Protein AF-A0A914T1X6-F1 (afdb_monomer_lite)

Radius of gyration: 37.42 Å; chains: 1; bounding box: 106×71×115 Å

Secondary structure (DSSP, 8-state):
--HHHHHHHHHHHHHHHHHHHHHHHHHTT--------------------------PPEEEEEEEEEETTEEEEEEEETT-S-EEEEEGGG--SHHHHHHHHHHHHHHHHHHHHHHHHHHHHHHHS-----------------------------PPP---GGGTHHHHHHHHHHHHHHHHHHHHHHHHHHHHHHHHHHHHHHHHHHHHHHHHHHHHHHHHT----------

Foldseek 3Di:
DDPVVVVVVVVVVVVVVVVVVVVVCVVVPVDPDDDPDDDDPDPDPPPPPPPPPDDFQFPAWDDWDADPNFIWTWTDTPPDPDTDTHGPVSQPDPRSVVRVVVVVVVVVVVVVVVVVVVVVVVVVPPDPPDDDDDDDDDDDDDDDDDDDDDDDDPDDPPPPVVPVVVVVVVVVVVVVVVVVVVVVVVVVVVVVVVVVVVVVVVVVVVVVVVVVVVVVVVVVPPPPPPPPPDD

pLDDT: mean 73.07, std 17.79, range [35.66, 96.31]

Structure (mmCIF, N/CA/C/O backbone):
data_AF-A0A914T1X6-F1
#
_entry.id   AF-A0A914T1X6-F1
#
loop_
_atom_site.group_PDB
_atom_site.id
_atom_site.type_symbol
_atom_site.label_atom_id
_atom_site.label_alt_id
_atom_site.label_comp_id
_atom_site.label_asym_id
_atom_site.label_entity_id
_atom_site.label_seq_id
_atom_site.pdbx_PDB_ins_code
_atom_site.Cartn_x
_atom_site.Cartn_y
_atom_site.Cartn_z
_atom_site.occupancy
_atom_site.B_iso_or_equiv
_atom_site.auth_seq_id
_atom_site.auth_comp_id
_atom_site.auth_asym_id
_atom_site.auth_atom_id
_atom_site.pdbx_PDB_model_num
ATOM 1 N N . MET A 1 1 ? 21.933 1.616 9.005 1.00 49.25 1 MET A N 1
ATOM 2 C CA . MET A 1 1 ? 21.806 0.150 9.130 1.00 49.25 1 MET A CA 1
ATOM 3 C C . MET A 1 1 ? 22.327 -0.442 7.847 1.00 49.25 1 MET A C 1
ATOM 5 O O . MET A 1 1 ? 21.895 -0.007 6.784 1.00 49.25 1 MET A O 1
ATOM 9 N N . SER A 1 2 ? 23.318 -1.318 7.959 1.00 63.28 2 SER A N 1
ATOM 10 C CA . SER A 1 2 ? 23.971 -1.946 6.810 1.00 63.28 2 SER A CA 1
ATOM 11 C C . SER A 1 2 ? 22.960 -2.799 6.039 1.00 63.28 2 SER A C 1
ATOM 13 O O . SER A 1 2 ? 22.069 -3.392 6.647 1.00 63.28 2 SER A O 1
ATOM 15 N N . LEU A 1 3 ? 23.098 -2.884 4.713 1.00 53.53 3 LEU A N 1
ATOM 16 C CA . LEU A 1 3 ? 22.282 -3.756 3.858 1.00 53.53 3 LEU A CA 1
ATOM 17 C C . LEU A 1 3 ? 22.290 -5.213 4.360 1.00 53.53 3 LEU A C 1
ATOM 19 O O . LEU A 1 3 ? 21.282 -5.902 4.273 1.00 53.53 3 LEU A O 1
ATOM 23 N N . MET A 1 4 ? 23.387 -5.651 4.989 1.00 56.62 4 MET A N 1
ATOM 24 C CA . MET A 1 4 ? 23.456 -6.960 5.645 1.00 56.62 4 MET A CA 1
ATOM 25 C C . MET A 1 4 ? 22.561 -7.067 6.889 1.00 56.62 4 MET A C 1
ATOM 27 O O . MET A 1 4 ? 21.963 -8.111 7.119 1.00 56.62 4 MET A O 1
ATOM 31 N N . GLU A 1 5 ? 22.414 -6.005 7.685 1.00 53.47 5 GLU A N 1
ATOM 32 C CA . GLU A 1 5 ? 21.571 -6.026 8.891 1.00 53.47 5 GLU A CA 1
ATOM 33 C C . GLU A 1 5 ? 20.080 -6.052 8.538 1.00 53.47 5 GLU A C 1
ATOM 35 O O . GLU A 1 5 ? 19.293 -6.714 9.218 1.00 53.47 5 GLU A O 1
ATOM 40 N N . SER A 1 6 ? 19.679 -5.371 7.457 1.00 48.59 6 SER A N 1
ATOM 41 C CA . SER A 1 6 ? 18.306 -5.460 6.948 1.00 48.59 6 SER A CA 1
ATOM 42 C C . SER A 1 6 ? 18.014 -6.837 6.347 1.00 48.59 6 SER A C 1
ATOM 44 O O . SER A 1 6 ? 16.915 -7.355 6.543 1.00 48.59 6 SER A O 1
ATOM 46 N N . GLN A 1 7 ? 18.998 -7.472 5.702 1.00 66.50 7 GLN A N 1
ATOM 47 C CA . GLN A 1 7 ? 18.879 -8.836 5.184 1.00 66.50 7 GLN A CA 1
ATOM 48 C C . GLN A 1 7 ? 18.725 -9.861 6.315 1.00 66.50 7 GLN A C 1
ATOM 50 O O . GLN A 1 7 ? 17.818 -10.690 6.263 1.00 66.50 7 GLN A O 1
ATOM 55 N N . ILE A 1 8 ? 19.515 -9.736 7.386 1.00 77.75 8 ILE A N 1
ATOM 56 C CA . ILE A 1 8 ? 19.416 -10.593 8.579 1.00 77.75 8 ILE A CA 1
ATOM 57 C C . ILE A 1 8 ? 18.064 -10.408 9.279 1.00 77.75 8 ILE A C 1
ATOM 59 O O . ILE A 1 8 ? 17.432 -11.381 9.682 1.00 77.75 8 ILE A O 1
ATOM 63 N N . MET A 1 9 ? 17.575 -9.171 9.405 1.00 59.06 9 MET A N 1
ATOM 64 C CA . MET A 1 9 ? 16.273 -8.906 10.027 1.00 59.06 9 MET A CA 1
ATOM 65 C C . MET A 1 9 ? 15.101 -9.437 9.194 1.00 59.06 9 MET A C 1
ATOM 67 O O . MET A 1 9 ? 14.139 -9.950 9.767 1.00 59.06 9 MET A O 1
ATOM 71 N N . ASN A 1 10 ? 15.185 -9.356 7.865 1.00 65.75 10 ASN A N 1
ATOM 72 C CA . ASN A 1 10 ? 14.191 -9.953 6.974 1.00 65.75 10 ASN A CA 1
ATOM 73 C C . ASN A 1 10 ? 14.233 -11.484 7.043 1.00 65.75 10 ASN A C 1
ATOM 75 O O . ASN A 1 10 ? 13.181 -12.109 7.123 1.00 65.75 10 ASN A O 1
ATOM 79 N N . GLN A 1 11 ? 15.423 -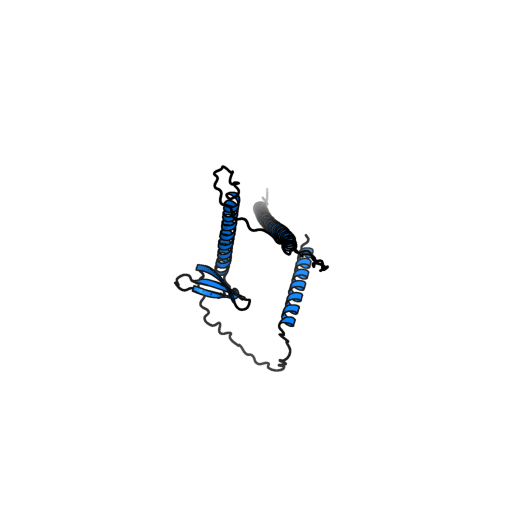12.082 7.125 1.00 73.69 11 GLN A N 1
ATOM 80 C CA . GLN A 1 11 ? 15.586 -13.526 7.295 1.00 73.69 11 GLN A CA 1
ATOM 81 C C . GLN A 1 11 ? 14.999 -14.010 8.632 1.00 73.69 11 GLN A C 1
ATOM 83 O O . GLN A 1 11 ? 14.184 -14.928 8.653 1.00 73.69 11 GLN A O 1
ATOM 88 N N . GLN A 1 12 ? 15.290 -13.319 9.741 1.00 73.56 12 GLN A N 1
ATOM 89 C CA . GLN A 1 12 ? 14.706 -13.622 11.058 1.00 73.56 12 GLN A CA 1
ATOM 90 C C . GLN A 1 12 ? 13.186 -13.408 11.110 1.00 73.56 12 GLN A C 1
ATOM 92 O O . GLN A 1 12 ? 12.478 -14.040 11.904 1.00 73.56 12 GLN A O 1
ATOM 97 N N . PHE A 1 13 ? 12.668 -12.473 10.312 1.00 76.19 13 PHE A N 1
ATOM 98 C CA . PHE A 1 13 ? 11.235 -12.246 10.187 1.00 76.19 13 PHE A CA 1
ATOM 99 C C . PHE A 1 13 ? 10.560 -13.380 9.409 1.00 76.19 13 PHE A C 1
ATOM 101 O O . PHE A 1 13 ? 9.545 -13.899 9.881 1.00 76.19 13 PHE A O 1
ATOM 108 N N . GLU A 1 14 ? 11.149 -13.806 8.291 1.00 69.50 14 GLU A N 1
ATOM 109 C CA . GLU A 1 14 ? 10.639 -14.904 7.469 1.00 69.50 14 GLU A CA 1
ATOM 110 C C . GLU A 1 14 ? 10.677 -16.234 8.234 1.00 69.50 14 GLU A C 1
ATOM 112 O O . GLU A 1 14 ? 9.677 -16.943 8.283 1.00 69.50 14 GLU A O 1
ATOM 117 N N . GLU A 1 15 ? 11.744 -16.513 8.990 1.00 84.56 15 GLU A N 1
ATOM 118 C CA . GLU A 1 15 ? 11.831 -17.692 9.868 1.00 84.56 15 GLU A CA 1
ATOM 119 C C . GLU A 1 15 ? 10.731 -17.708 10.941 1.00 84.56 15 GLU A C 1
ATOM 121 O O . GLU A 1 15 ? 10.118 -18.744 11.235 1.00 84.56 15 GLU A O 1
ATOM 126 N N . LYS A 1 16 ? 10.427 -16.543 11.528 1.00 81.38 16 LYS A N 1
ATOM 127 C CA . LYS A 1 16 ? 9.313 -16.411 12.477 1.00 81.38 16 LYS A CA 1
ATOM 128 C C . LYS A 1 16 ? 7.965 -16.613 11.798 1.00 81.38 16 LYS A C 1
ATOM 130 O O . LYS A 1 16 ? 7.057 -17.173 12.424 1.00 81.38 16 LYS A O 1
ATOM 135 N N . PHE A 1 17 ? 7.819 -16.161 10.557 1.00 80.56 17 PHE A N 1
ATOM 136 C CA . PHE A 1 17 ? 6.599 -16.328 9.780 1.00 80.56 17 PHE A CA 1
ATOM 137 C C . PHE A 1 17 ? 6.391 -17.797 9.387 1.00 80.56 17 PHE A C 1
ATOM 139 O O . PHE A 1 17 ? 5.323 -18.355 9.655 1.00 80.56 17 PHE A O 1
ATOM 146 N N . GLU A 1 18 ? 7.433 -18.471 8.902 1.00 75.69 18 GLU A N 1
ATOM 147 C CA . GLU A 1 18 ? 7.436 -19.903 8.604 1.00 75.69 18 GLU A CA 1
ATOM 148 C C . GLU A 1 18 ? 7.170 -20.762 9.838 1.00 75.69 18 GLU A C 1
ATOM 150 O O . GLU A 1 18 ? 6.375 -21.699 9.778 1.00 75.69 18 GLU A O 1
ATOM 155 N N . SER A 1 19 ? 7.765 -20.433 10.988 1.00 83.50 19 SER A N 1
ATOM 156 C CA . SER A 1 19 ? 7.488 -21.132 12.250 1.00 83.50 19 SER A CA 1
ATOM 157 C C . SER A 1 19 ? 6.004 -21.051 12.615 1.00 83.50 19 SER A C 1
ATOM 159 O O . SER A 1 19 ? 5.394 -22.026 13.064 1.00 83.50 19 SER A O 1
ATOM 161 N N . ARG A 1 20 ? 5.382 -19.891 12.373 1.00 80.31 20 ARG A N 1
ATOM 162 C CA . ARG A 1 20 ? 3.947 -19.693 12.582 1.00 80.31 20 ARG A CA 1
ATOM 163 C C . ARG A 1 20 ? 3.114 -20.465 11.559 1.00 80.31 20 ARG A C 1
ATOM 165 O O . ARG A 1 20 ? 2.092 -21.020 11.951 1.00 80.31 20 ARG A O 1
ATOM 172 N N . ARG A 1 21 ? 3.570 -20.555 10.304 1.00 73.44 21 ARG A N 1
ATOM 173 C CA . ARG A 1 21 ? 2.947 -21.352 9.234 1.00 73.44 21 ARG A CA 1
ATOM 174 C C . ARG A 1 21 ? 2.993 -22.848 9.547 1.00 73.44 21 ARG A C 1
ATOM 176 O O . ARG A 1 21 ? 1.955 -23.492 9.468 1.00 73.44 21 ARG A O 1
ATOM 183 N N . ARG A 1 22 ? 4.135 -23.377 10.010 1.00 76.50 22 ARG A N 1
ATOM 184 C CA . ARG A 1 22 ? 4.282 -24.776 10.466 1.00 76.50 22 ARG A CA 1
ATOM 185 C C . ARG A 1 22 ? 3.365 -25.080 11.652 1.00 76.50 22 ARG A C 1
ATOM 187 O O . ARG A 1 22 ? 2.649 -26.073 11.632 1.00 76.50 22 ARG A O 1
ATOM 194 N N . LYS A 1 23 ? 3.300 -24.183 12.645 1.00 83.38 23 LYS A N 1
ATOM 195 C CA . LYS A 1 23 ? 2.367 -24.313 13.782 1.00 83.38 23 LYS A CA 1
ATOM 196 C C . LYS A 1 23 ? 0.901 -24.265 13.357 1.00 83.38 23 LYS A C 1
ATOM 198 O O . LYS A 1 23 ? 0.085 -24.953 13.958 1.00 83.38 23 LYS A O 1
ATOM 203 N N . LEU A 1 24 ? 0.556 -23.454 12.353 1.00 72.88 24 LEU A N 1
ATOM 204 C CA . LEU A 1 24 ? -0.797 -23.423 11.797 1.00 72.88 24 LEU A CA 1
ATOM 205 C C . LEU A 1 24 ? -1.117 -24.704 11.020 1.00 72.88 24 LEU A C 1
ATOM 207 O O . LEU A 1 24 ? -2.200 -25.240 11.211 1.00 72.88 24 LEU A O 1
ATOM 211 N N . LYS A 1 25 ? -0.180 -25.199 10.198 1.00 78.38 25 LYS A N 1
ATOM 212 C CA . LYS A 1 25 ? -0.323 -26.430 9.403 1.00 78.38 25 LYS A CA 1
ATOM 213 C C . LYS A 1 25 ? -0.536 -27.645 10.312 1.00 78.38 25 LYS A C 1
ATOM 215 O O . LYS A 1 25 ? -1.530 -28.341 10.156 1.00 78.38 25 LYS A O 1
ATOM 220 N N . ALA A 1 26 ? 0.288 -27.786 11.353 1.00 76.44 26 ALA A N 1
ATOM 221 C CA . ALA A 1 26 ? 0.132 -28.828 12.372 1.00 76.44 26 ALA A CA 1
ATOM 222 C C . ALA A 1 26 ? -1.183 -28.697 13.161 1.00 76.44 26 ALA A C 1
ATOM 224 O O . ALA A 1 26 ? -1.816 -29.686 13.505 1.00 76.44 26 ALA A O 1
ATOM 225 N N . LYS A 1 27 ? -1.634 -27.466 13.437 1.00 81.31 27 LYS A N 1
ATOM 226 C CA . LYS A 1 27 ? -2.912 -27.227 14.126 1.00 81.31 27 LYS A CA 1
ATOM 227 C C . LYS A 1 27 ? -4.135 -27.515 13.245 1.00 81.31 27 LYS A C 1
ATOM 229 O O . LYS A 1 27 ? -5.218 -27.723 13.785 1.00 81.31 27 LYS A O 1
ATOM 234 N N . LEU A 1 28 ? -3.974 -27.480 11.925 1.00 77.00 28 LEU A N 1
ATOM 235 C CA . LEU A 1 28 ? -5.028 -27.745 10.946 1.00 77.00 28 LEU A CA 1
ATOM 236 C C . LEU A 1 28 ? -5.091 -29.215 10.506 1.00 77.00 28 LEU A C 1
ATOM 238 O O . LEU A 1 28 ? -6.009 -29.547 9.768 1.00 77.00 28 LEU A O 1
ATOM 242 N N . GLY A 1 29 ? -4.172 -30.080 10.955 1.00 67.00 29 GLY A N 1
ATOM 243 C CA . GLY A 1 29 ? -4.197 -31.511 10.621 1.00 67.00 29 GLY A CA 1
ATOM 244 C C . GLY A 1 29 ? -4.059 -31.798 9.122 1.00 67.00 29 GLY A C 1
ATOM 245 O O . GLY A 1 29 ? -4.599 -32.783 8.637 1.00 67.00 29 GLY A O 1
ATOM 246 N N . LEU A 1 30 ? -3.387 -30.912 8.376 1.00 61.53 30 LEU A N 1
ATOM 247 C CA . LEU A 1 30 ? -2.959 -31.190 7.003 1.00 61.53 30 LEU A CA 1
ATOM 248 C C . LEU A 1 30 ? -1.682 -32.030 7.080 1.00 61.53 30 LEU A C 1
ATOM 250 O O . LEU A 1 30 ? -0.580 -31.500 6.906 1.00 61.53 30 LEU A O 1
ATOM 254 N N . ASP A 1 31 ? -1.851 -33.300 7.438 1.00 55.53 31 ASP A N 1
ATOM 255 C CA . ASP A 1 31 ? -0.799 -34.306 7.367 1.00 55.53 31 ASP A CA 1
ATOM 256 C C . ASP A 1 31 ? -0.527 -34.581 5.880 1.00 55.53 31 ASP A C 1
ATOM 258 O O . ASP A 1 31 ? -1.383 -35.073 5.146 1.00 55.53 31 ASP A O 1
ATOM 262 N N . GLU A 1 32 ? 0.642 -34.141 5.413 1.00 64.44 32 GLU A N 1
ATOM 263 C CA . GLU A 1 32 ? 1.177 -34.489 4.099 1.00 64.44 32 GLU A CA 1
ATOM 264 C C . GLU A 1 32 ? 1.837 -35.852 4.211 1.00 64.44 32 GLU A C 1
ATOM 266 O O . GLU A 1 32 ? 3.036 -35.922 4.430 1.00 64.44 32 GLU A O 1
ATOM 271 N N . ASP A 1 33 ? 1.046 -36.911 4.079 1.00 51.75 33 ASP A N 1
ATOM 272 C CA . ASP A 1 33 ? 1.551 -38.245 3.788 1.00 51.75 33 ASP A CA 1
ATOM 273 C C . ASP A 1 33 ? 0.540 -38.975 2.889 1.00 51.75 33 ASP A C 1
ATOM 275 O O . ASP A 1 33 ? -0.664 -38.974 3.149 1.00 51.75 33 ASP A O 1
ATOM 279 N N . VAL A 1 34 ? 1.076 -39.631 1.854 1.00 53.91 34 VAL A N 1
ATOM 280 C CA . VAL A 1 34 ? 0.434 -40.452 0.808 1.00 53.91 34 VAL A CA 1
ATOM 281 C C . VAL A 1 34 ? -0.024 -39.708 -0.457 1.00 53.91 34 VAL A C 1
ATOM 283 O O . VAL A 1 34 ? -1.207 -39.474 -0.683 1.00 53.91 34 VAL A O 1
ATOM 286 N N . VAL A 1 35 ? 0.933 -39.472 -1.355 1.00 46.47 35 VAL A N 1
ATOM 287 C CA . VAL A 1 35 ? 0.906 -40.108 -2.687 1.00 46.47 35 VAL A CA 1
ATOM 288 C C . VAL A 1 35 ? 2.349 -40.307 -3.153 1.00 46.47 35 VAL A C 1
ATOM 290 O O . VAL A 1 35 ? 2.976 -39.398 -3.688 1.00 46.47 35 VAL A O 1
ATOM 293 N N . ASP A 1 36 ? 2.867 -41.512 -2.913 1.00 50.47 36 ASP A N 1
ATOM 294 C CA . ASP A 1 36 ? 3.910 -42.099 -3.750 1.00 50.47 36 ASP A CA 1
ATOM 295 C C . ASP A 1 36 ? 3.306 -42.314 -5.143 1.00 50.47 36 ASP A C 1
ATOM 297 O O . ASP A 1 36 ? 2.437 -43.168 -5.334 1.00 50.47 36 ASP A O 1
ATOM 301 N N . THR A 1 37 ? 3.749 -41.523 -6.112 1.00 47.53 37 THR A N 1
ATOM 302 C CA . THR A 1 37 ? 3.619 -41.836 -7.537 1.00 47.53 37 THR A CA 1
ATOM 303 C C . THR A 1 37 ? 5.006 -41.741 -8.148 1.00 47.53 37 THR A C 1
ATOM 305 O O . THR A 1 37 ? 5.366 -40.731 -8.751 1.00 47.53 37 THR A O 1
ATOM 308 N N . ASP A 1 38 ? 5.790 -42.793 -7.927 1.00 51.72 38 ASP A N 1
ATOM 309 C CA . ASP A 1 38 ? 6.841 -43.177 -8.856 1.00 51.72 38 ASP A CA 1
ATOM 310 C C . ASP A 1 38 ? 6.186 -43.682 -10.151 1.00 51.72 38 ASP A C 1
ATOM 312 O O . ASP A 1 38 ? 5.225 -44.453 -10.119 1.00 51.72 38 ASP A O 1
ATOM 316 N N . ASP A 1 39 ? 6.771 -43.259 -11.269 1.00 48.22 39 ASP A N 1
ATOM 317 C CA . ASP A 1 39 ? 6.616 -43.799 -12.623 1.00 48.22 39 ASP A CA 1
ATOM 318 C C . ASP A 1 39 ? 5.392 -43.347 -13.448 1.00 48.22 39 ASP A C 1
ATOM 320 O O . ASP A 1 39 ? 4.384 -44.039 -13.591 1.00 48.22 39 ASP A O 1
ATOM 324 N N . CYS A 1 40 ? 5.520 -42.166 -14.064 1.00 41.59 40 CYS A N 1
ATOM 325 C CA . CYS A 1 40 ? 4.853 -41.830 -15.323 1.00 41.59 40 CYS A CA 1
ATOM 326 C C . CYS A 1 40 ? 5.597 -40.665 -15.996 1.00 41.59 40 CYS A C 1
ATOM 328 O O . CYS A 1 40 ? 5.212 -39.500 -15.875 1.00 41.59 40 CYS A O 1
ATOM 330 N N . GLU A 1 41 ? 6.679 -40.974 -16.714 1.00 54.50 41 GLU A N 1
ATOM 331 C CA . GLU A 1 41 ? 7.114 -40.141 -17.838 1.00 54.50 41 GLU A CA 1
ATOM 332 C C . GLU A 1 41 ? 6.033 -40.219 -18.928 1.00 54.50 41 GLU A C 1
ATOM 334 O O . GLU A 1 41 ? 6.098 -41.014 -19.861 1.00 54.50 41 GLU A O 1
ATOM 339 N N . SER A 1 42 ? 4.990 -39.410 -18.779 1.00 54.91 42 SER A N 1
ATOM 340 C CA . SER A 1 42 ? 4.070 -39.082 -19.856 1.00 54.91 42 SER A CA 1
ATOM 341 C C . SER A 1 42 ? 4.078 -37.574 -19.978 1.00 54.91 42 SER A C 1
ATOM 343 O O . SER A 1 42 ? 3.622 -36.869 -19.081 1.00 54.91 42 SER A O 1
ATOM 345 N N . GLU A 1 43 ? 4.601 -37.093 -21.099 1.00 57.97 43 GLU A N 1
ATOM 346 C CA . GLU A 1 43 ? 4.353 -35.752 -21.607 1.00 57.97 43 GLU A CA 1
ATOM 347 C C . GLU A 1 43 ? 2.836 -35.520 -21.612 1.00 57.97 43 GLU A C 1
ATOM 349 O O . GLU A 1 43 ? 2.111 -35.987 -22.489 1.00 57.97 43 GLU A O 1
ATOM 354 N N . CYS A 1 44 ? 2.326 -34.855 -20.582 1.00 35.66 44 CYS A N 1
ATOM 355 C CA . CYS A 1 44 ? 1.032 -34.213 -20.632 1.00 35.66 44 CYS A CA 1
ATOM 356 C C . CYS A 1 44 ? 1.284 -32.711 -20.596 1.00 35.66 44 CYS A C 1
ATOM 358 O O . CYS A 1 44 ? 1.343 -32.072 -19.545 1.00 35.66 44 CYS A O 1
ATOM 360 N N . ASP A 1 45 ? 1.425 -32.164 -21.804 1.00 49.00 45 ASP A N 1
ATOM 361 C CA . ASP A 1 45 ? 0.843 -30.878 -22.171 1.00 49.00 45 ASP A CA 1
ATOM 362 C C . ASP A 1 45 ? -0.617 -30.854 -21.687 1.00 49.00 45 ASP A C 1
ATOM 364 O O . ASP A 1 45 ? -1.568 -31.121 -22.419 1.00 49.00 45 ASP A O 1
ATOM 368 N N . ALA A 1 46 ? -0.809 -30.580 -20.400 1.00 52.81 46 ALA A N 1
ATOM 369 C CA . ALA A 1 46 ? -2.044 -30.008 -19.923 1.00 52.81 46 ALA A CA 1
ATOM 370 C C . ALA A 1 46 ? -1.942 -28.524 -20.258 1.00 52.81 46 ALA A C 1
ATOM 372 O O . ALA A 1 46 ? -1.467 -27.717 -19.454 1.00 52.81 46 ALA A O 1
ATOM 373 N N . GLU A 1 47 ? -2.353 -28.183 -21.481 1.00 55.59 47 GLU A N 1
ATOM 374 C CA . GLU A 1 47 ? -2.862 -26.855 -21.782 1.00 55.59 47 GLU A CA 1
ATOM 375 C C . GLU A 1 47 ? -3.819 -26.495 -20.644 1.00 55.59 47 GLU A C 1
ATOM 377 O O . GLU A 1 47 ? -4.920 -27.033 -20.524 1.00 55.59 47 GLU A O 1
ATOM 382 N N . ILE A 1 48 ? -3.363 -25.639 -19.731 1.00 50.28 48 ILE A N 1
ATOM 383 C CA . ILE A 1 48 ? -4.263 -24.982 -18.803 1.00 50.28 48 ILE A CA 1
ATOM 384 C C . ILE A 1 48 ? -5.136 -24.129 -19.712 1.00 50.28 48 ILE A C 1
ATOM 386 O O . ILE A 1 48 ? -4.719 -23.054 -20.146 1.00 50.28 48 ILE A O 1
ATOM 390 N N . GLU A 1 49 ? -6.325 -24.639 -20.034 1.00 56.16 49 GLU A N 1
ATOM 391 C CA . GLU A 1 49 ? -7.438 -23.841 -20.513 1.00 56.16 49 GLU A CA 1
ATOM 392 C C . GLU A 1 49 ? -7.626 -22.742 -19.467 1.00 56.16 49 GLU A C 1
ATOM 394 O O . GLU A 1 49 ? -8.210 -22.945 -18.399 1.00 56.16 49 GLU A O 1
ATOM 399 N N . ILE A 1 50 ? -7.031 -21.574 -19.725 1.00 48.16 50 ILE A N 1
ATOM 400 C CA . ILE A 1 50 ? -7.334 -20.353 -18.993 1.00 48.16 50 ILE A CA 1
ATOM 401 C C . ILE A 1 50 ? -8.737 -19.978 -19.443 1.00 48.16 50 ILE A C 1
ATOM 403 O O . ILE A 1 50 ? -8.957 -19.205 -20.372 1.00 48.16 50 ILE A O 1
ATOM 407 N N . ASP A 1 51 ? -9.656 -20.636 -18.754 1.00 47.09 51 ASP A N 1
ATOM 408 C CA . ASP A 1 51 ? -11.070 -20.393 -18.637 1.00 47.09 51 ASP A CA 1
ATOM 409 C C . ASP A 1 51 ? -11.325 -18.884 -18.688 1.00 47.09 51 ASP A C 1
ATOM 411 O O . ASP A 1 51 ? -10.646 -18.104 -18.008 1.00 47.09 51 ASP A O 1
ATOM 415 N N . ASN A 1 52 ? -12.268 -18.482 -19.539 1.00 46.00 52 ASN A N 1
ATOM 416 C CA . ASN A 1 52 ? -12.634 -17.107 -19.877 1.00 46.00 52 ASN A CA 1
ATOM 417 C C . ASN A 1 52 ? -13.006 -16.272 -18.637 1.00 46.00 52 ASN A C 1
ATOM 419 O O . ASN A 1 52 ? -14.175 -16.005 -18.361 1.00 46.00 52 ASN A O 1
ATOM 423 N N . LYS A 1 53 ? -12.013 -15.840 -17.859 1.00 56.09 53 LYS A N 1
ATOM 424 C CA . LYS A 1 53 ? -12.218 -15.063 -16.640 1.00 56.09 53 LYS A CA 1
ATOM 425 C C . LYS A 1 53 ? -12.396 -13.603 -17.029 1.00 56.09 53 LYS A C 1
ATOM 427 O O . LYS A 1 53 ? -11.429 -12.850 -17.123 1.00 56.09 53 LYS A O 1
ATOM 432 N N . GLU A 1 54 ? -13.639 -13.221 -17.308 1.00 59.12 54 GLU A N 1
ATOM 433 C CA . GLU A 1 54 ? -14.001 -11.838 -17.614 1.00 59.12 54 GLU A CA 1
ATOM 434 C C . GLU A 1 54 ? -13.545 -10.901 -16.488 1.00 59.12 54 GLU A C 1
ATOM 436 O O . GLU A 1 54 ? -13.951 -11.002 -15.327 1.00 59.12 54 GLU A O 1
ATOM 441 N N . TYR A 1 55 ? -12.652 -9.976 -16.836 1.00 63.44 55 TYR A N 1
ATOM 442 C CA . TYR A 1 55 ? -12.134 -8.979 -15.912 1.00 63.44 55 TYR A CA 1
ATOM 443 C C . TYR A 1 55 ? -13.098 -7.795 -15.844 1.00 63.44 55 TYR A C 1
ATOM 445 O O . TYR A 1 55 ? -13.062 -6.888 -16.677 1.00 63.44 55 TYR A O 1
ATOM 453 N N . PHE A 1 56 ? -13.936 -7.765 -14.813 1.00 74.44 56 PHE A N 1
ATOM 454 C CA . PHE A 1 56 ? -14.804 -6.622 -14.549 1.00 74.44 56 PHE A CA 1
ATOM 455 C C . PHE A 1 56 ? -14.048 -5.502 -13.824 1.00 74.44 56 PHE A C 1
ATOM 457 O O . PHE A 1 56 ? -13.256 -5.723 -12.903 1.00 74.44 56 PHE A O 1
ATOM 464 N N . SER A 1 57 ? -14.298 -4.257 -14.232 1.00 82.56 57 SER A N 1
ATOM 465 C CA . SER A 1 57 ? -13.724 -3.085 -13.567 1.00 82.56 57 SER A CA 1
ATOM 466 C C . SER A 1 57 ? -14.486 -2.769 -12.281 1.00 82.56 57 SER A C 1
ATOM 468 O O . SER A 1 57 ? -15.697 -2.564 -12.300 1.00 82.56 57 SER A O 1
ATOM 470 N N . VAL A 1 58 ? -13.770 -2.664 -11.163 1.00 89.50 58 VAL A N 1
ATOM 471 C CA . VAL A 1 58 ? -14.341 -2.274 -9.866 1.00 89.50 58 VAL A CA 1
ATOM 472 C C . VAL A 1 58 ? -14.575 -0.761 -9.827 1.00 89.50 58 VAL A C 1
ATOM 474 O O . VAL A 1 58 ? -13.641 0.009 -10.043 1.00 89.50 58 VAL A O 1
ATOM 477 N N . GLU A 1 59 ? -15.802 -0.329 -9.523 1.00 91.06 59 GLU A N 1
ATOM 478 C CA . GLU A 1 59 ? -16.131 1.085 -9.292 1.00 91.06 59 GLU A CA 1
ATOM 479 C C . GLU A 1 59 ? -15.820 1.480 -7.845 1.00 91.06 59 GLU A C 1
ATOM 481 O O . GLU A 1 59 ? -15.108 2.451 -7.594 1.00 91.06 59 GLU A O 1
ATOM 486 N N . ALA A 1 60 ? -16.345 0.722 -6.880 1.00 91.00 60 ALA A N 1
ATOM 487 C CA . ALA A 1 60 ? -16.155 1.001 -5.464 1.00 91.00 60 ALA A CA 1
ATOM 488 C C . ALA A 1 60 ? -16.409 -0.235 -4.599 1.00 91.00 60 ALA A C 1
ATOM 490 O O . ALA A 1 60 ? -17.216 -1.093 -4.939 1.00 91.00 60 ALA A O 1
ATOM 491 N N . VAL A 1 61 ? -15.786 -0.268 -3.422 1.00 95.31 61 VAL A N 1
ATOM 492 C CA . VAL A 1 61 ? -16.142 -1.209 -2.352 1.00 95.31 61 VAL A CA 1
ATOM 493 C C . VAL A 1 61 ? -17.121 -0.525 -1.399 1.00 95.31 61 VAL A C 1
ATOM 495 O O . VAL A 1 61 ? -16.869 0.601 -0.946 1.00 95.31 61 VAL A O 1
ATOM 498 N N . TRP A 1 62 ? -18.250 -1.180 -1.143 1.00 92.81 62 TRP A N 1
ATOM 499 C CA . TRP A 1 62 ? -19.360 -0.652 -0.348 1.00 92.81 62 TRP A CA 1
ATOM 500 C C . TRP A 1 62 ? -19.297 -1.101 1.102 1.00 92.81 62 TRP A C 1
ATOM 502 O O . TRP A 1 62 ? -19.396 -0.258 1.995 1.00 92.81 62 TRP A O 1
ATOM 512 N N . ASP A 1 63 ? -19.066 -2.392 1.321 1.00 95.00 63 ASP A N 1
ATOM 513 C CA . ASP A 1 63 ? -19.006 -2.973 2.656 1.00 95.00 63 ASP A CA 1
ATOM 514 C C . ASP A 1 63 ? -17.985 -4.117 2.746 1.00 95.00 63 ASP A C 1
ATOM 516 O O . ASP A 1 63 ? -17.392 -4.560 1.758 1.00 95.00 63 ASP A O 1
ATOM 520 N N . THR A 1 64 ? -17.734 -4.586 3.965 1.00 94.75 64 THR A N 1
ATOM 521 C CA . THR A 1 64 ? -16.8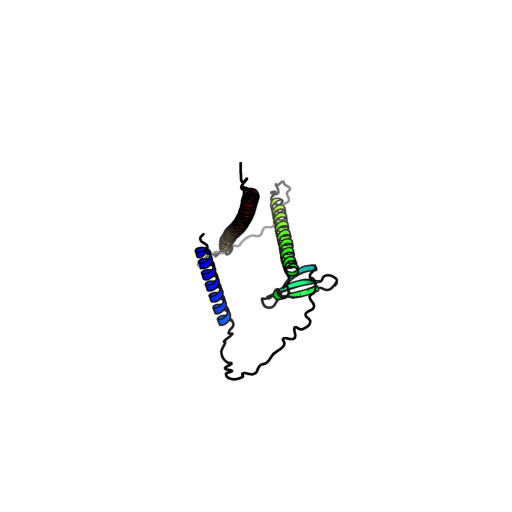80 -5.733 4.250 1.00 94.75 64 THR A CA 1
ATOM 522 C C . THR A 1 64 ? -17.520 -6.621 5.305 1.00 94.75 64 THR A C 1
ATOM 524 O O . THR A 1 64 ? -17.986 -6.159 6.345 1.00 94.75 64 THR A O 1
ATOM 527 N N . ARG A 1 65 ? -17.480 -7.931 5.072 1.00 94.75 65 ARG A N 1
ATOM 528 C CA . ARG A 1 65 ? -17.957 -8.936 6.024 1.00 94.75 65 ARG A CA 1
ATOM 529 C C . ARG A 1 65 ? -16.904 -10.008 6.243 1.00 94.75 65 ARG A C 1
ATOM 531 O O . ARG A 1 65 ? -15.958 -10.148 5.467 1.00 94.75 65 ARG A O 1
ATOM 538 N N . LYS A 1 66 ? -17.072 -10.786 7.310 1.00 95.00 66 LYS A N 1
ATOM 539 C CA . LYS A 1 66 ? -16.219 -11.938 7.602 1.00 95.00 66 LYS A CA 1
ATOM 540 C C . LYS A 1 66 ? -17.069 -13.203 7.606 1.00 95.00 66 LYS A C 1
ATOM 542 O O . LYS A 1 66 ? -17.934 -13.340 8.464 1.00 95.00 66 LYS A O 1
ATOM 547 N N . VAL A 1 67 ? -16.807 -14.109 6.670 1.00 93.12 67 VAL A N 1
ATOM 548 C CA . VAL A 1 67 ? -17.499 -15.399 6.531 1.00 93.12 67 VAL A CA 1
ATOM 549 C C . VAL A 1 67 ? -16.444 -16.495 6.612 1.00 93.12 67 VAL A C 1
ATOM 551 O O . VAL A 1 67 ? -15.414 -16.404 5.952 1.00 93.12 67 VAL A O 1
ATOM 554 N N . ASN A 1 68 ? -16.650 -17.494 7.473 1.00 89.94 68 ASN A N 1
ATOM 555 C CA . ASN A 1 68 ? -15.730 -18.628 7.656 1.00 89.94 68 ASN A CA 1
ATOM 556 C C . ASN A 1 68 ? -14.265 -18.221 7.899 1.00 89.94 68 ASN A C 1
ATOM 558 O O . ASN A 1 68 ? -13.328 -18.829 7.396 1.00 89.94 68 ASN A O 1
ATOM 562 N N . GLY A 1 69 ? -14.049 -17.140 8.651 1.00 90.25 69 GLY A N 1
ATOM 563 C CA . GLY A 1 69 ? -12.699 -16.649 8.932 1.00 90.25 69 GLY A CA 1
ATOM 564 C C . GLY A 1 69 ? -12.102 -15.759 7.835 1.00 90.25 69 GLY A C 1
ATOM 565 O O . GLY A 1 69 ? -11.179 -14.998 8.132 1.00 90.25 69 GLY A O 1
ATOM 566 N N . GLN A 1 70 ? -12.664 -15.779 6.627 1.00 90.00 70 GLN A N 1
ATOM 567 C CA . GLN A 1 70 ? -12.197 -15.021 5.472 1.00 90.00 70 GLN A CA 1
ATOM 568 C C . GLN A 1 70 ? -12.942 -13.692 5.339 1.00 90.00 70 GLN A C 1
ATOM 570 O O . GLN A 1 70 ? -14.125 -13.580 5.664 1.00 90.00 70 GLN A O 1
ATOM 575 N N . LYS A 1 71 ? -12.232 -12.654 4.889 1.00 90.94 71 LYS A N 1
ATOM 576 C CA . LYS A 1 71 ? -12.845 -11.358 4.591 1.00 90.94 71 LYS A CA 1
ATOM 577 C C . LYS A 1 71 ? -13.373 -11.358 3.166 1.00 90.94 71 LYS A C 1
ATOM 579 O O . LYS A 1 71 ? -12.639 -11.696 2.242 1.00 90.94 71 LYS A O 1
ATOM 584 N N . GLN A 1 72 ? -14.612 -10.916 3.025 1.00 93.81 72 GLN A N 1
ATOM 585 C CA . GLN A 1 72 ? -15.244 -10.634 1.747 1.00 93.81 72 GLN A CA 1
ATOM 586 C C . GLN A 1 72 ? -15.593 -9.149 1.678 1.00 93.81 72 GLN A C 1
ATOM 588 O O . GLN A 1 72 ? -15.813 -8.493 2.706 1.00 93.81 72 GLN A O 1
ATOM 593 N N . TYR A 1 73 ? -15.628 -8.632 0.461 1.00 94.75 73 TYR A N 1
ATOM 594 C CA . TYR A 1 73 ? -15.885 -7.237 0.150 1.00 94.75 73 TYR A CA 1
ATOM 595 C C . TYR A 1 73 ? -17.083 -7.155 -0.778 1.00 94.75 73 TYR A C 1
ATOM 597 O O . TYR A 1 73 ? -17.134 -7.873 -1.770 1.00 94.75 73 TYR A O 1
ATOM 605 N N . GLU A 1 74 ? -18.037 -6.291 -0.454 1.00 95.81 74 GLU A N 1
ATOM 606 C CA . GLU A 1 74 ? -19.140 -6.001 -1.360 1.00 95.81 74 GLU A CA 1
ATOM 607 C C . GLU A 1 74 ? -18.654 -5.017 -2.423 1.00 95.81 74 GLU A C 1
ATOM 609 O O . GLU A 1 74 ? -18.295 -3.872 -2.121 1.00 95.81 74 GLU A O 1
ATOM 614 N N . VAL A 1 75 ? -18.589 -5.491 -3.661 1.00 93.81 75 VAL A N 1
ATOM 615 C CA . VAL A 1 75 ? -18.054 -4.769 -4.810 1.00 93.81 75 VAL A CA 1
ATOM 616 C C . VAL A 1 75 ? -19.198 -4.219 -5.636 1.00 93.81 75 VAL A C 1
ATOM 618 O O . VAL A 1 75 ? -20.088 -4.960 -6.038 1.00 93.81 75 VAL A O 1
ATOM 621 N N . LYS A 1 76 ? -19.135 -2.921 -5.934 1.00 92.50 76 LYS A N 1
ATOM 622 C CA . LYS A 1 76 ? -19.911 -2.300 -7.001 1.00 92.50 76 LYS A CA 1
ATOM 623 C C . LYS A 1 76 ? -19.094 -2.319 -8.286 1.00 92.50 76 LYS A C 1
ATOM 625 O O . LYS A 1 76 ? -17.993 -1.755 -8.339 1.00 92.50 76 LYS A O 1
ATOM 630 N N . TRP A 1 77 ? -19.642 -2.957 -9.307 1.00 91.00 77 TRP A N 1
ATOM 631 C CA . TRP A 1 77 ? -19.008 -3.112 -10.609 1.00 91.00 77 TRP A CA 1
ATOM 632 C C . TRP A 1 77 ? -19.304 -1.914 -11.506 1.00 91.00 77 TRP A C 1
ATOM 634 O O . TRP A 1 77 ? -20.407 -1.371 -11.520 1.00 91.00 77 TRP A O 1
ATOM 644 N N . LYS A 1 78 ? -18.308 -1.478 -12.274 1.00 84.56 78 LYS A N 1
ATOM 645 C CA . LYS A 1 78 ? -18.457 -0.341 -13.178 1.00 84.56 78 LYS A CA 1
ATOM 646 C C . LYS A 1 78 ? -19.381 -0.721 -14.333 1.00 84.56 78 LYS A C 1
ATOM 648 O O . LYS A 1 78 ? -19.069 -1.629 -15.093 1.00 84.56 78 LYS A O 1
ATOM 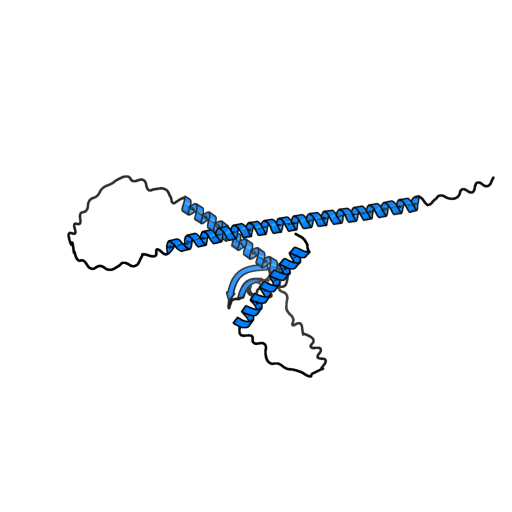653 N N . GLY A 1 79 ? -20.476 0.020 -14.490 1.00 82.75 79 GLY A N 1
ATOM 654 C CA . GLY A 1 79 ? -21.443 -0.201 -15.571 1.00 82.75 79 GLY A CA 1
ATOM 655 C C . GLY A 1 79 ? -22.508 -1.257 -15.268 1.00 82.75 79 GLY A C 1
ATOM 656 O O . GLY A 1 79 ? -23.365 -1.482 -16.115 1.00 82.75 79 GLY A O 1
ATOM 657 N N . PHE A 1 80 ? -22.503 -1.840 -14.065 1.00 85.06 80 PHE A N 1
ATOM 658 C CA . PHE A 1 80 ? -23.535 -2.772 -13.617 1.00 85.06 80 PHE A CA 1
ATOM 659 C C . PHE A 1 80 ? -24.228 -2.225 -12.362 1.00 85.06 80 PHE A C 1
ATOM 661 O O . PHE A 1 80 ? -23.569 -1.655 -11.489 1.00 85.06 80 PHE A O 1
ATOM 668 N N . PRO A 1 81 ? -25.560 -2.364 -12.253 1.00 84.62 81 PRO A N 1
ATOM 669 C CA . PRO A 1 81 ? -26.293 -1.927 -11.068 1.00 84.62 81 PRO A CA 1
ATOM 670 C C . PRO A 1 81 ? -26.114 -2.880 -9.877 1.00 84.62 81 PRO A C 1
ATOM 672 O O . PRO A 1 81 ? -26.414 -2.504 -8.746 1.00 84.62 81 PRO A O 1
ATOM 675 N N . GLU A 1 82 ? -25.644 -4.100 -10.129 1.00 86.25 82 GLU A N 1
ATOM 676 C CA . GLU A 1 82 ? -25.539 -5.168 -9.140 1.00 86.25 82 GLU A CA 1
ATOM 677 C C . GLU A 1 82 ? -24.230 -5.107 -8.343 1.00 86.25 82 GLU A C 1
ATOM 679 O O . GLU A 1 82 ? -23.194 -4.625 -8.818 1.00 86.25 82 GLU A O 1
ATOM 684 N N . THR A 1 83 ? -24.284 -5.625 -7.114 1.00 91.94 83 THR A N 1
ATOM 685 C CA . THR A 1 83 ? -23.128 -5.804 -6.234 1.00 91.94 83 THR A CA 1
ATOM 686 C C . THR A 1 83 ? -22.902 -7.284 -5.941 1.00 91.94 83 THR A C 1
ATOM 688 O O . THR A 1 83 ? -23.847 -8.070 -5.875 1.00 91.94 83 THR A O 1
ATOM 691 N N . SER A 1 84 ? -21.645 -7.681 -5.748 1.00 91.88 84 SER A N 1
ATOM 692 C CA . SER A 1 84 ? -21.292 -9.055 -5.367 1.00 91.88 84 SER A CA 1
ATOM 693 C C . SER A 1 84 ? -20.308 -9.088 -4.200 1.00 91.88 84 SER A C 1
ATOM 695 O O . SER A 1 84 ? -19.616 -8.110 -3.914 1.00 91.88 84 SER A O 1
ATOM 697 N N . TRP A 1 85 ? -20.269 -10.217 -3.486 1.00 95.12 85 TRP A N 1
ATOM 698 C CA . TRP A 1 85 ? -19.370 -10.431 -2.352 1.00 95.12 85 TRP A CA 1
ATOM 699 C C . TRP A 1 85 ? -18.119 -11.177 -2.790 1.00 95.12 85 TRP A C 1
ATOM 701 O O . TRP A 1 85 ? -18.116 -12.403 -2.867 1.00 95.12 85 TRP A O 1
ATOM 711 N N . GLU A 1 86 ? -17.040 -10.435 -2.990 1.00 91.50 86 GLU A N 1
ATOM 712 C CA . GLU A 1 86 ? -15.797 -10.977 -3.518 1.00 91.50 86 GLU A CA 1
ATOM 713 C C . GLU A 1 86 ? -14.749 -11.218 -2.422 1.00 91.50 86 GLU A C 1
ATOM 715 O O . GLU A 1 86 ? -14.608 -10.410 -1.491 1.00 91.50 86 GLU A O 1
ATOM 720 N N . PRO A 1 87 ? -13.968 -12.310 -2.502 1.00 92.81 87 PRO A N 1
ATOM 721 C CA . PRO A 1 87 ? -12.829 -12.523 -1.621 1.00 92.81 87 PRO A CA 1
ATOM 722 C C . PRO A 1 87 ? -11.696 -11.544 -1.949 1.00 92.81 87 PRO A C 1
ATOM 724 O O . PRO A 1 87 ? -11.612 -11.004 -3.054 1.00 92.81 87 PRO A O 1
ATOM 727 N N . LEU A 1 88 ? -10.777 -11.356 -0.997 1.00 87.81 88 LEU A N 1
ATOM 728 C CA . LEU A 1 88 ? -9.601 -10.496 -1.184 1.00 87.81 88 LEU A CA 1
ATOM 729 C C . LEU A 1 88 ? -8.748 -10.914 -2.396 1.00 87.81 88 LEU A C 1
ATOM 731 O O . LEU A 1 88 ? -8.191 -10.055 -3.078 1.00 87.81 88 LEU A O 1
ATOM 735 N N . ASP A 1 89 ? -8.692 -12.212 -2.682 1.00 85.62 89 ASP A N 1
ATOM 736 C CA . ASP A 1 89 ? -7.864 -12.771 -3.752 1.00 85.62 89 ASP A CA 1
ATOM 737 C C . ASP A 1 89 ? -8.393 -12.439 -5.158 1.00 85.62 89 ASP A C 1
ATOM 739 O O . ASP A 1 89 ? -7.627 -12.459 -6.119 1.00 85.62 89 ASP A O 1
ATOM 743 N N . SER A 1 90 ? -9.668 -12.045 -5.294 1.00 81.75 90 SER A N 1
ATOM 744 C CA . SER A 1 90 ? -10.230 -11.591 -6.580 1.00 81.75 90 SER A CA 1
ATOM 745 C C . SER A 1 90 ? -9.632 -10.254 -7.049 1.00 81.75 90 SER A C 1
ATOM 747 O O . SER A 1 90 ? -9.614 -9.944 -8.241 1.00 81.75 90 SER A O 1
ATOM 749 N N . PHE A 1 91 ? -9.090 -9.449 -6.126 1.00 83.88 91 PHE A N 1
ATOM 750 C CA . PHE A 1 91 ? -8.560 -8.119 -6.413 1.00 83.88 91 PHE A CA 1
ATOM 751 C C . PHE A 1 91 ? -7.099 -8.209 -6.873 1.00 83.88 91 PHE A C 1
ATOM 753 O O . PHE A 1 91 ? -6.164 -7.797 -6.176 1.00 83.88 91 PHE A O 1
ATOM 760 N N . VAL A 1 92 ? -6.893 -8.751 -8.071 1.00 80.69 92 VAL A N 1
ATOM 761 C CA . VAL A 1 92 ? -5.553 -8.942 -8.647 1.00 80.69 92 VAL A CA 1
ATOM 762 C C . VAL A 1 92 ? -4.972 -7.620 -9.158 1.00 80.69 92 VAL A C 1
ATOM 764 O O . VAL A 1 92 ? -3.800 -7.317 -8.926 1.00 80.69 92 VAL A O 1
ATOM 767 N N . SER A 1 93 ? -5.798 -6.794 -9.805 1.00 77.19 93 SER A N 1
ATOM 768 C CA . SER A 1 93 ? -5.352 -5.545 -10.430 1.00 77.19 93 SER A CA 1
ATOM 769 C C . SER A 1 93 ? -5.018 -4.444 -9.409 1.00 77.19 93 SER A C 1
ATOM 771 O O . SER A 1 93 ? -5.609 -4.351 -8.329 1.00 77.19 93 SER A O 1
ATOM 773 N N . LYS A 1 94 ? -4.095 -3.539 -9.765 1.00 78.06 94 LYS A N 1
ATOM 774 C CA . LYS A 1 94 ? -3.768 -2.366 -8.930 1.00 78.06 94 LYS A CA 1
ATOM 775 C C . LYS A 1 94 ? -5.003 -1.488 -8.693 1.00 78.06 94 LYS A C 1
ATOM 777 O O . LYS A 1 94 ? -5.250 -1.084 -7.560 1.00 78.06 94 LYS A O 1
ATOM 782 N N . SER A 1 95 ? -5.795 -1.244 -9.737 1.00 77.62 95 SER A N 1
ATOM 783 C CA . SER A 1 95 ? -7.003 -0.413 -9.672 1.00 77.62 95 SER A CA 1
ATOM 784 C C . SER A 1 95 ? -8.045 -0.977 -8.705 1.00 77.62 95 SER A C 1
ATOM 786 O O . SER A 1 95 ? -8.565 -0.246 -7.864 1.00 77.62 95 SER A O 1
ATOM 788 N N . SER A 1 96 ? -8.295 -2.288 -8.749 1.00 82.81 96 SER A N 1
ATOM 789 C CA . SER A 1 96 ? -9.249 -2.936 -7.846 1.00 82.81 96 SER A CA 1
ATOM 790 C C . SER A 1 96 ? -8.749 -2.948 -6.390 1.00 82.81 96 SER A C 1
ATOM 792 O O . SER A 1 96 ? -9.533 -2.722 -5.469 1.00 82.81 96 SER A O 1
ATOM 794 N N . ARG A 1 97 ? -7.436 -3.090 -6.149 1.00 86.75 97 ARG A N 1
ATOM 795 C CA . ARG A 1 97 ? -6.849 -2.945 -4.798 1.00 86.75 97 ARG A CA 1
ATOM 796 C C . ARG A 1 97 ? -6.963 -1.524 -4.245 1.00 86.75 97 ARG A C 1
ATOM 798 O O . ARG A 1 97 ? -7.211 -1.358 -3.050 1.00 86.75 97 ARG A O 1
ATOM 805 N N . LEU A 1 98 ? -6.820 -0.497 -5.088 1.00 87.50 98 LEU A N 1
ATOM 806 C CA . LEU A 1 98 ? -6.993 0.899 -4.669 1.00 87.50 98 LEU A CA 1
ATOM 807 C C . LEU A 1 98 ? -8.410 1.171 -4.146 1.00 87.50 98 LEU A C 1
ATOM 809 O O . LEU A 1 98 ? -8.558 1.905 -3.169 1.00 87.50 98 LEU A O 1
ATOM 813 N N . ALA A 1 99 ? -9.437 0.531 -4.713 1.00 88.94 99 ALA A N 1
ATOM 814 C CA . ALA A 1 99 ? -10.810 0.659 -4.223 1.00 88.94 99 ALA A CA 1
ATOM 815 C C . ALA A 1 99 ? -10.962 0.184 -2.761 1.00 88.94 99 ALA A C 1
ATOM 817 O O . ALA A 1 99 ? -11.662 0.823 -1.969 1.00 88.94 99 ALA A O 1
ATOM 818 N N . ILE A 1 100 ? -10.250 -0.880 -2.363 1.00 91.25 100 ILE A N 1
ATOM 819 C CA . ILE A 1 100 ? -10.220 -1.361 -0.969 1.00 91.25 100 ILE A CA 1
ATOM 820 C C . ILE A 1 100 ? -9.554 -0.326 -0.052 1.00 91.25 100 ILE A C 1
ATOM 822 O O . ILE A 1 100 ? -10.054 -0.041 1.040 1.00 91.25 100 ILE A O 1
ATOM 826 N N . VAL A 1 101 ? -8.430 0.253 -0.486 1.00 91.31 101 VAL A N 1
ATOM 827 C CA . VAL A 1 101 ? -7.712 1.280 0.287 1.00 91.31 101 VAL A CA 1
ATOM 828 C C . VAL A 1 101 ? -8.620 2.485 0.532 1.00 91.31 101 VAL A C 1
ATOM 830 O O . VAL A 1 101 ? -8.820 2.881 1.682 1.00 91.31 101 VAL A O 1
ATOM 833 N N . GLN A 1 102 ? -9.258 2.999 -0.521 1.00 91.50 102 GLN A N 1
ATOM 834 C CA . GLN A 1 102 ? -10.195 4.121 -0.429 1.00 91.50 102 GLN A CA 1
ATOM 835 C C . GLN A 1 102 ? -11.390 3.816 0.486 1.00 91.50 102 GLN A C 1
ATOM 837 O O . GLN A 1 102 ? -11.848 4.682 1.237 1.00 91.50 102 GLN A O 1
ATOM 842 N N . PHE A 1 103 ? -11.909 2.584 0.464 1.00 94.12 103 PHE A N 1
ATOM 843 C CA . PHE A 1 103 ? -12.954 2.153 1.392 1.00 94.12 103 PHE A CA 1
ATOM 844 C C . PHE A 1 103 ? -12.507 2.273 2.855 1.00 94.12 103 PHE A C 1
ATOM 846 O O . PHE A 1 103 ? -13.191 2.919 3.658 1.00 94.12 103 PHE A O 1
ATOM 853 N N . TYR A 1 104 ? -11.337 1.734 3.205 1.00 92.69 104 TYR A N 1
ATOM 854 C CA . TYR A 1 104 ? -10.837 1.818 4.579 1.00 92.69 104 TYR A CA 1
ATOM 855 C C . TYR A 1 104 ? -10.491 3.246 5.004 1.00 92.69 104 TYR A C 1
ATOM 857 O O . TYR A 1 104 ? -10.727 3.602 6.159 1.00 92.69 104 TYR A O 1
ATOM 865 N N . GLU A 1 105 ? -10.006 4.092 4.096 1.00 91.50 105 GLU A N 1
ATOM 866 C CA . GLU A 1 105 ? -9.799 5.515 4.375 1.00 91.50 105 GLU A CA 1
ATOM 867 C C . GLU A 1 105 ? -11.110 6.234 4.717 1.00 91.50 105 GLU A C 1
ATOM 869 O O . GLU A 1 105 ? -11.172 6.963 5.713 1.00 91.50 105 GLU A O 1
ATOM 874 N N . ARG A 1 106 ? -12.181 6.000 3.942 1.00 91.62 106 ARG A N 1
ATOM 875 C CA . ARG A 1 106 ? -13.517 6.558 4.223 1.00 91.62 106 ARG A CA 1
ATOM 876 C C . ARG A 1 106 ? -14.044 6.088 5.579 1.00 91.62 106 ARG A C 1
ATOM 878 O O . ARG A 1 106 ? -14.504 6.908 6.377 1.00 91.62 106 ARG A O 1
ATOM 885 N N . MET A 1 107 ? -13.930 4.793 5.872 1.00 89.06 107 MET A N 1
ATOM 886 C CA . MET A 1 107 ? -14.359 4.215 7.152 1.00 89.06 107 MET A CA 1
ATOM 887 C C . MET A 1 107 ? -13.560 4.769 8.335 1.00 89.06 107 MET A C 1
ATOM 889 O O . MET A 1 107 ? -14.127 5.100 9.380 1.00 89.06 107 MET A O 1
ATOM 893 N N . TRP A 1 108 ? -12.246 4.930 8.169 1.00 87.00 108 TRP A N 1
ATOM 894 C CA . TRP A 1 108 ? -11.390 5.519 9.191 1.00 87.00 108 TRP A CA 1
ATOM 895 C C . TRP A 1 108 ? -11.777 6.970 9.479 1.00 87.00 108 TRP A C 1
ATOM 897 O O . TRP A 1 108 ? -11.959 7.328 10.643 1.00 87.00 108 TRP A O 1
ATOM 907 N N . LYS A 1 109 ? -11.963 7.790 8.436 1.00 90.56 109 LYS A N 1
ATOM 908 C CA . LYS A 1 109 ? -12.390 9.194 8.566 1.00 90.56 109 LYS A CA 1
ATOM 909 C C . LYS A 1 109 ? -13.728 9.312 9.305 1.00 90.56 109 LYS A C 1
ATOM 911 O O . LYS A 1 109 ? -13.808 10.072 10.270 1.00 90.56 109 LYS A O 1
ATOM 916 N N . LYS A 1 110 ? -14.734 8.502 8.945 1.00 87.19 110 LYS A N 1
ATOM 917 C CA . LYS A 1 110 ? -16.031 8.449 9.655 1.00 87.19 110 LYS A CA 1
ATOM 918 C C . LYS A 1 110 ? -15.865 8.121 11.142 1.00 87.19 110 LYS A C 1
ATOM 920 O O . LYS A 1 110 ? -16.449 8.786 11.994 1.00 87.19 110 LYS A O 1
ATOM 925 N N . LYS A 1 111 ? -15.013 7.145 11.476 1.00 87.12 111 LYS A N 1
ATOM 926 C CA . LYS A 1 111 ? -14.739 6.766 12.872 1.00 87.12 111 LYS A CA 1
ATOM 927 C C . LYS A 1 111 ? -14.061 7.886 13.669 1.00 87.12 111 LYS A C 1
ATOM 929 O O . LYS A 1 111 ? -14.327 8.020 14.861 1.00 87.12 111 LYS A O 1
ATOM 934 N N . GLN A 1 112 ? -13.185 8.676 13.045 1.00 86.25 112 GLN A N 1
ATOM 935 C CA . GLN A 1 112 ? -12.572 9.834 13.708 1.00 86.25 112 GLN A CA 1
ATOM 936 C C . GLN A 1 112 ? -13.590 10.954 13.948 1.00 86.25 112 GLN A C 1
ATOM 938 O O . GLN A 1 112 ? -13.611 11.520 15.040 1.00 86.25 112 GLN A O 1
ATOM 943 N N . ALA A 1 113 ? -14.465 11.226 12.976 1.00 85.88 113 ALA A N 1
ATOM 944 C CA . ALA A 1 113 ? -15.524 12.225 13.117 1.00 85.88 113 ALA A CA 1
ATOM 945 C C . ALA A 1 113 ? -16.485 11.882 14.270 1.00 85.88 113 ALA A C 1
ATOM 947 O O . ALA A 1 113 ? -16.679 12.705 15.163 1.00 85.88 113 ALA A O 1
ATOM 948 N N . ALA A 1 114 ? -16.968 10.636 14.335 1.00 86.69 114 ALA A N 1
ATOM 949 C CA . ALA A 1 114 ? -17.861 10.178 15.405 1.00 86.69 114 ALA A CA 1
ATOM 950 C C . ALA A 1 114 ? -17.225 10.280 16.807 1.00 86.69 114 ALA A C 1
ATOM 952 O O . ALA A 1 114 ? -17.887 10.615 17.787 1.00 86.69 114 ALA A O 1
ATOM 953 N N . LYS A 1 115 ? -15.911 10.037 16.925 1.00 82.69 115 LYS A N 1
ATOM 954 C CA . LYS A 1 115 ? -15.187 10.220 18.195 1.00 82.69 115 LYS A CA 1
ATOM 955 C C . LYS A 1 115 ? -15.131 11.681 18.633 1.00 82.69 115 LYS A C 1
ATOM 957 O O . LYS A 1 115 ? -15.221 11.955 19.829 1.00 82.69 115 LYS A O 1
ATOM 962 N N . LEU A 1 116 ? -14.933 12.605 17.692 1.00 79.44 116 LEU A N 1
ATOM 963 C CA . LEU A 1 116 ? -14.881 14.034 17.992 1.00 79.44 116 LEU A CA 1
ATOM 964 C C . LEU A 1 116 ? -16.255 14.556 18.423 1.00 79.44 116 LEU A C 1
ATOM 966 O O . LEU A 1 116 ? -16.335 15.343 19.364 1.00 79.44 116 LEU A O 1
ATOM 970 N N . GLU A 1 117 ? -17.313 14.089 17.767 1.00 76.62 117 GLU A N 1
ATOM 971 C CA . GLU A 1 117 ? -18.695 14.430 18.098 1.00 76.62 117 GLU A CA 1
ATOM 972 C C . GLU A 1 117 ? -19.084 13.916 19.490 1.00 76.62 117 GLU A C 1
ATOM 974 O O . GLU A 1 117 ? -19.456 14.715 20.348 1.00 76.62 117 GLU A O 1
ATOM 979 N N . ASN A 1 118 ? -18.834 12.637 19.790 1.00 72.62 118 ASN A N 1
ATOM 980 C CA . ASN A 1 118 ? -19.081 12.082 21.127 1.00 72.62 118 ASN A CA 1
ATOM 981 C C . ASN A 1 118 ? -18.284 12.810 22.223 1.00 72.62 118 ASN A C 1
ATOM 983 O O . ASN A 1 118 ? -18.785 13.030 23.323 1.00 72.62 118 ASN A O 1
ATOM 987 N N . LYS A 1 119 ? -17.050 13.246 21.931 1.00 74.19 119 LYS A N 1
ATOM 988 C CA . LYS A 1 119 ? -16.245 14.039 22.874 1.00 74.19 119 LYS A CA 1
ATOM 989 C C . LYS A 1 119 ? -16.814 15.447 23.104 1.00 74.19 119 LYS A C 1
ATOM 991 O O . LYS A 1 119 ? -16.644 15.981 24.198 1.00 74.19 119 LYS A O 1
ATOM 996 N N . LYS A 1 120 ? -17.455 16.062 22.103 1.00 69.50 120 LYS A N 1
ATOM 997 C CA . LYS A 1 120 ? -18.121 17.369 22.250 1.00 69.50 120 LYS A CA 1
ATOM 998 C C . LYS A 1 120 ? -19.397 17.261 23.084 1.00 69.50 120 LYS A C 1
ATOM 1000 O O . LYS A 1 120 ? -19.577 18.093 23.966 1.00 69.50 120 LYS A O 1
ATOM 1005 N N . VAL A 1 121 ? -20.206 16.221 22.872 1.00 62.69 121 VAL A N 1
ATOM 1006 C CA . VAL A 1 121 ? -21.435 15.980 23.650 1.00 62.69 121 VAL A CA 1
ATOM 1007 C C . VAL A 1 121 ? -21.109 15.768 25.134 1.00 62.69 121 VAL A C 1
ATOM 1009 O O . VAL A 1 121 ? -21.648 16.468 25.983 1.00 62.69 121 VAL A O 1
ATOM 1012 N N . ILE A 1 122 ? -20.111 14.934 25.449 1.00 58.34 122 ILE A N 1
ATOM 1013 C CA . ILE A 1 122 ? -19.675 14.690 26.840 1.00 58.34 122 ILE A CA 1
ATOM 1014 C C . ILE A 1 122 ? -19.104 15.958 27.508 1.00 58.34 122 ILE A C 1
ATOM 1016 O O . ILE A 1 122 ? -19.173 16.107 28.725 1.00 58.34 122 ILE A O 1
ATOM 1020 N N . LYS A 1 123 ? -18.539 16.898 26.736 1.00 57.88 123 LYS A N 1
ATOM 1021 C CA . LYS A 1 123 ? -18.006 18.162 27.274 1.00 57.88 123 LYS A CA 1
ATOM 1022 C C . LYS A 1 123 ? -19.101 19.206 27.552 1.00 57.88 123 LYS A C 1
ATOM 1024 O O . LYS A 1 123 ? -18.843 20.125 28.320 1.00 57.88 123 LYS A O 1
ATOM 1029 N N . MET A 1 124 ? -20.287 19.076 26.954 1.00 53.75 124 MET A N 1
ATOM 1030 C CA . MET A 1 124 ? -21.419 19.991 27.168 1.00 53.75 124 MET A CA 1
ATOM 1031 C C . MET A 1 124 ? -22.390 19.530 28.270 1.00 53.75 124 MET A C 1
ATOM 1033 O O . MET A 1 124 ? -23.223 20.321 28.688 1.00 53.75 124 MET A O 1
ATOM 1037 N N . GLU A 1 125 ? -22.266 18.301 28.782 1.00 54.91 125 GLU A N 1
ATOM 1038 C CA . GLU A 1 125 ? -23.163 17.736 29.809 1.00 54.91 125 GLU A CA 1
ATOM 1039 C C . GLU A 1 125 ? -22.610 17.840 31.252 1.00 54.91 125 GLU A C 1
ATOM 1041 O O . GLU A 1 125 ? -23.104 17.194 32.171 1.00 54.91 125 GLU A O 1
ATOM 1046 N N . VAL A 1 126 ? -21.579 18.667 31.479 1.00 51.50 126 VAL A N 1
ATOM 1047 C CA . VAL A 1 126 ? -21.071 19.001 32.825 1.00 51.50 126 VAL A CA 1
ATOM 1048 C C . VAL A 1 126 ? -21.322 20.482 33.114 1.00 51.50 126 VAL A C 1
ATOM 1050 O O . VAL A 1 126 ? -20.389 21.262 33.287 1.00 51.50 126 VAL A O 1
ATOM 1053 N N . GLU A 1 127 ? -22.595 20.871 33.173 1.00 55.59 127 GLU A N 1
ATOM 1054 C CA . GLU A 1 127 ? -23.014 21.978 34.034 1.00 55.59 127 GLU A CA 1
ATOM 1055 C C . GLU A 1 127 ? -23.689 21.390 35.281 1.00 55.59 127 GLU A C 1
ATOM 1057 O O . GLU A 1 127 ? -24.615 20.584 35.155 1.00 55.59 127 GLU A O 1
ATOM 1062 N N . PRO A 1 128 ? -23.231 21.732 36.499 1.00 51.12 128 PRO A N 1
ATOM 1063 C CA . PRO A 1 128 ? -23.921 21.315 37.709 1.00 51.12 128 PRO A CA 1
ATOM 1064 C C . PRO A 1 128 ? -25.291 22.012 37.758 1.00 51.12 128 PRO A C 1
ATOM 1066 O O . PRO A 1 128 ? -25.326 23.241 37.663 1.00 51.12 128 PRO A O 1
ATOM 1069 N N . PRO A 1 129 ? -26.417 21.296 37.951 1.00 47.69 129 PRO A N 1
ATOM 1070 C CA . PRO A 1 129 ? -27.673 21.962 38.259 1.00 47.69 129 PRO A CA 1
ATOM 1071 C C . PRO A 1 129 ? -27.500 22.714 39.583 1.00 47.69 129 PRO A C 1
ATOM 1073 O O . PRO A 1 129 ? -27.389 22.117 40.657 1.00 47.69 129 PRO A O 1
ATOM 1076 N N . SER A 1 130 ? -27.424 24.042 39.491 1.00 42.88 130 SER A N 1
ATOM 1077 C CA . SER A 1 130 ? -27.457 24.924 40.645 1.00 42.88 130 SER A CA 1
ATOM 1078 C C . SER A 1 130 ? -28.873 24.929 41.227 1.00 42.88 130 SER A C 1
ATOM 1080 O O . SER A 1 130 ? -29.889 25.031 40.541 1.00 42.88 130 SER A O 1
ATOM 1082 N N . ILE A 1 131 ? -28.916 24.718 42.534 1.00 53.22 131 ILE A N 1
ATOM 1083 C CA . ILE A 1 131 ? -30.101 24.514 43.358 1.00 53.22 131 ILE A CA 1
ATOM 1084 C C . ILE A 1 131 ? -30.767 25.871 43.635 1.00 53.22 131 ILE A C 1
ATOM 1086 O O . ILE A 1 131 ? -30.121 26.748 44.205 1.00 53.22 131 ILE A O 1
ATOM 1090 N N . SER A 1 132 ? -32.071 26.023 43.360 1.00 42.03 132 SER A N 1
ATOM 1091 C CA . SER A 1 132 ? -32.932 26.915 44.158 1.00 42.03 132 SER A CA 1
ATOM 1092 C C . SER A 1 132 ? -34.398 26.431 44.224 1.00 42.03 132 SER A C 1
ATOM 1094 O O . SER A 1 132 ? -35.168 26.510 43.275 1.00 42.03 132 SER A O 1
ATOM 1096 N N . SER A 1 133 ? -34.726 25.863 45.386 1.00 44.97 133 SER A N 1
ATOM 1097 C CA . SER A 1 133 ? -35.928 26.069 46.208 1.00 44.97 133 SER A CA 1
ATOM 1098 C C . SER A 1 133 ? -37.331 26.120 45.574 1.00 44.97 133 SER A C 1
ATOM 1100 O O . SER A 1 133 ? -37.745 27.158 45.066 1.00 44.97 133 SER A O 1
ATOM 1102 N N . LYS A 1 134 ? -38.158 25.102 45.878 1.00 44.59 134 LYS A N 1
ATOM 1103 C CA . LYS A 1 134 ? -39.450 25.273 46.585 1.00 44.59 134 LYS A CA 1
ATOM 1104 C C . LYS A 1 134 ? -39.927 23.957 47.225 1.00 44.59 134 LYS A C 1
ATOM 1106 O O . LYS A 1 134 ? -39.799 22.885 46.646 1.00 44.59 134 LYS A O 1
ATOM 1111 N N . L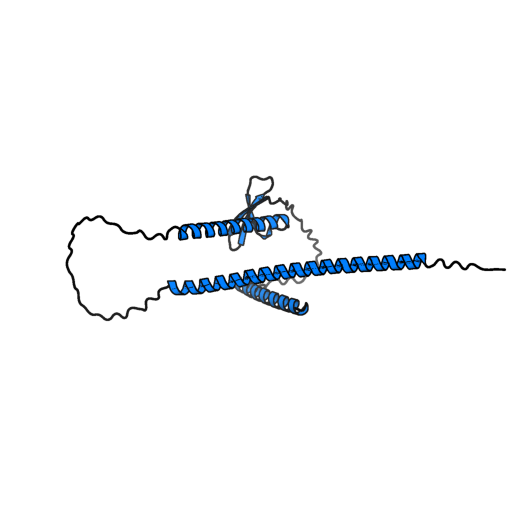YS A 1 135 ? -40.397 24.100 48.469 1.00 46.56 135 LYS A N 1
ATOM 1112 C CA . LYS A 1 135 ? -41.013 23.107 49.362 1.00 46.56 135 LYS A CA 1
ATOM 1113 C C . LYS A 1 135 ? -42.153 22.352 48.670 1.00 46.56 135 LYS A C 1
ATOM 1115 O O . LYS A 1 135 ? -42.898 22.980 47.935 1.00 46.56 135 LYS A O 1
ATOM 1120 N N . ASP A 1 136 ? -42.341 21.078 49.015 1.00 40.50 136 ASP A N 1
ATOM 1121 C CA . ASP A 1 136 ? -43.512 20.698 49.812 1.00 40.50 136 ASP A CA 1
ATOM 1122 C C . ASP A 1 136 ? -43.350 19.351 50.524 1.00 40.50 136 ASP A C 1
ATOM 1124 O O . ASP A 1 136 ? -42.708 18.410 50.058 1.00 40.50 136 ASP A O 1
ATOM 1128 N N . HIS A 1 137 ? -43.908 19.334 51.731 1.00 43.50 137 HIS A N 1
ATOM 1129 C CA . HIS A 1 137 ? -44.042 18.199 52.623 1.00 43.50 137 HIS A CA 1
ATOM 1130 C C . HIS A 1 137 ? -44.976 17.139 52.032 1.00 43.50 137 HIS A C 1
ATOM 1132 O O . HIS A 1 137 ? -46.124 17.446 51.729 1.00 43.50 137 HIS A O 1
ATOM 1138 N N . GLN A 1 138 ? -44.580 15.866 52.084 1.00 50.19 138 GLN A N 1
ATOM 1139 C CA . GLN A 1 138 ? -45.508 14.859 52.592 1.00 50.19 138 GLN A CA 1
ATOM 1140 C C . GLN A 1 138 ? -44.781 13.705 53.277 1.00 50.19 138 GLN A C 1
ATOM 1142 O O . GLN A 1 138 ? -43.859 13.077 52.765 1.00 50.19 138 GLN A O 1
ATOM 1147 N N . SER A 1 139 ? -45.212 13.508 54.511 1.00 47.22 139 SER A N 1
ATOM 1148 C CA . SER A 1 139 ? -44.843 12.484 55.461 1.00 47.22 139 SER A CA 1
ATOM 1149 C C . SER A 1 139 ? -45.157 11.084 54.942 1.00 47.22 13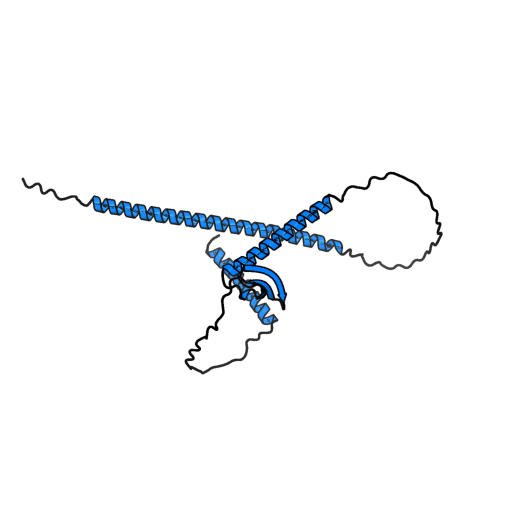9 SER A C 1
ATOM 1151 O O . SER A 1 139 ? -46.275 10.793 54.524 1.00 47.22 139 SER A O 1
ATOM 1153 N N . ARG A 1 140 ? -44.216 10.154 55.122 1.00 37.53 140 ARG A N 1
ATOM 1154 C CA . ARG A 1 140 ? -44.593 8.781 55.457 1.00 37.53 140 ARG A CA 1
ATOM 1155 C C . ARG A 1 140 ? -43.536 8.140 56.339 1.00 37.53 140 ARG A C 1
ATOM 1157 O O . ARG A 1 140 ? -42.450 7.778 55.900 1.00 37.53 140 ARG A O 1
ATOM 1164 N N . ALA A 1 141 ? -43.888 8.043 57.615 1.00 49.53 141 ALA A N 1
ATOM 1165 C CA . ALA A 1 141 ? -43.223 7.192 58.577 1.00 49.53 141 ALA A CA 1
ATOM 1166 C C . ALA A 1 141 ? -43.223 5.746 58.066 1.00 49.53 141 ALA A C 1
ATOM 1168 O O . ALA A 1 141 ? -44.260 5.250 57.621 1.00 49.53 141 ALA A O 1
ATOM 1169 N N . ASN A 1 142 ? -42.097 5.050 58.202 1.00 43.12 142 ASN A N 1
ATOM 1170 C CA . ASN A 1 142 ? -42.176 3.638 58.528 1.00 43.12 142 ASN A CA 1
ATOM 1171 C C . ASN A 1 142 ? -41.038 3.248 59.466 1.00 43.12 142 ASN A C 1
ATOM 1173 O O . ASN A 1 142 ? -39.857 3.459 59.199 1.00 43.12 142 ASN A O 1
ATOM 1177 N N . SER A 1 143 ? -41.459 2.763 60.621 1.00 53.31 143 SER A N 1
ATOM 1178 C CA . SER A 1 143 ? -40.666 2.422 61.780 1.00 53.31 143 SER A CA 1
ATOM 1179 C C . SER A 1 143 ? -40.092 1.009 61.670 1.00 53.31 143 SER A C 1
ATOM 1181 O O . SER A 1 143 ? -40.676 0.117 61.069 1.00 53.31 143 SER A O 1
ATOM 1183 N N . ASN A 1 144 ? -38.963 0.832 62.359 1.00 42.53 144 ASN A N 1
ATOM 1184 C CA . ASN A 1 144 ? -38.492 -0.399 62.992 1.00 42.53 144 ASN A CA 1
ATOM 1185 C C . ASN A 1 144 ? -38.341 -1.675 62.146 1.00 42.53 144 ASN A C 1
ATOM 1187 O O . ASN A 1 144 ? -39.299 -2.401 61.907 1.00 42.53 144 ASN A O 1
ATOM 1191 N N . LYS A 1 145 ? -37.091 -2.144 62.049 1.00 46.00 145 LYS A N 1
ATOM 1192 C CA . LYS A 1 145 ? -36.654 -3.232 62.946 1.00 46.00 145 LYS A CA 1
ATOM 1193 C C . LYS A 1 145 ? -35.137 -3.397 62.953 1.00 46.00 145 LYS A C 1
ATOM 1195 O O . LYS A 1 145 ? -34.520 -3.748 61.955 1.00 46.00 145 LYS A O 1
ATOM 1200 N N . LYS A 1 146 ? -34.563 -3.193 64.142 1.00 52.12 146 LYS A N 1
ATOM 1201 C CA . LYS A 1 146 ? -33.309 -3.815 64.567 1.00 52.12 146 LYS A CA 1
ATOM 1202 C C . LYS A 1 146 ? -33.498 -5.334 64.531 1.00 52.12 146 LYS A C 1
ATOM 1204 O O . LYS A 1 146 ? -34.443 -5.834 65.138 1.00 52.12 146 LYS A O 1
ATOM 1209 N N . PHE A 1 147 ? -32.581 -6.046 63.886 1.00 37.38 147 PHE A N 1
ATOM 1210 C CA . PHE A 1 147 ? -32.316 -7.449 64.183 1.00 37.38 147 PHE A CA 1
ATOM 1211 C C . PHE A 1 147 ? -30.807 -7.618 64.347 1.00 37.38 147 PHE A C 1
ATOM 1213 O O . PHE A 1 147 ? -30.024 -7.381 63.431 1.00 37.38 147 PHE A O 1
ATOM 1220 N N . SER A 1 148 ? -30.420 -7.940 65.574 1.00 55.31 148 SER A N 1
ATOM 1221 C CA . SER A 1 148 ? -29.086 -8.344 65.985 1.00 55.31 148 SER A CA 1
ATOM 1222 C C . SER A 1 148 ? -28.975 -9.864 65.896 1.00 55.31 148 SER A C 1
ATOM 1224 O O . SER A 1 148 ? -29.725 -10.554 66.577 1.00 55.31 148 SER A O 1
ATOM 1226 N N . SER A 1 149 ? -28.018 -10.364 65.120 1.00 41.28 149 SER A N 1
ATOM 1227 C CA . SER A 1 149 ? -27.357 -11.672 65.294 1.00 41.28 149 SER A CA 1
ATOM 1228 C C . SER A 1 149 ? -26.294 -11.767 64.197 1.00 41.28 149 SER A C 1
ATOM 1230 O O . SER A 1 149 ? -26.619 -11.800 63.016 1.00 41.28 149 SER A O 1
ATOM 1232 N N . SER A 1 150 ? -25.016 -11.551 64.506 1.00 49.81 150 SER A N 1
ATOM 1233 C CA . SER A 1 150 ? -24.094 -12.625 64.897 1.00 49.81 150 SER A CA 1
ATOM 1234 C C . SER A 1 150 ? -24.262 -13.861 64.017 1.00 49.81 150 SER A C 1
ATOM 1236 O O . SER A 1 150 ? -25.120 -14.681 64.304 1.00 49.81 150 SER A O 1
ATOM 1238 N N . LEU A 1 151 ? -23.464 -13.947 62.950 1.00 40.53 151 LEU A N 1
ATOM 1239 C CA . LEU A 1 151 ? -22.766 -15.153 62.500 1.00 40.53 151 LEU A CA 1
ATOM 1240 C C . LEU A 1 151 ? -21.652 -14.705 61.539 1.00 40.53 151 LEU A C 1
ATOM 1242 O O . LEU A 1 151 ? -21.890 -14.030 60.536 1.00 40.53 151 LEU A O 1
ATOM 1246 N N . GLY A 1 152 ? -20.411 -15.028 61.903 1.00 47.94 152 GLY A N 1
ATOM 1247 C CA . GLY A 1 152 ? -19.201 -14.678 61.170 1.00 47.94 152 GLY A CA 1
ATOM 1248 C C . GLY A 1 152 ? -19.108 -15.395 59.826 1.00 47.94 152 GLY A C 1
ATOM 1249 O O . GLY A 1 152 ? -18.517 -16.464 59.726 1.00 47.94 152 GLY A O 1
ATOM 1250 N N . GLY A 1 153 ? -19.641 -14.771 58.779 1.00 41.62 153 GLY A N 1
ATOM 1251 C CA . GLY A 1 153 ? -19.324 -15.102 57.396 1.00 41.62 153 GLY A CA 1
ATOM 1252 C C . GLY A 1 153 ? -18.149 -14.254 56.923 1.00 41.62 153 GLY A C 1
ATOM 1253 O O . GLY A 1 153 ? -18.295 -13.046 56.732 1.00 41.62 153 GLY A O 1
ATOM 1254 N N . LYS A 1 154 ? -16.978 -14.872 56.723 1.00 51.91 154 LYS A N 1
ATOM 1255 C CA . LYS A 1 154 ? -15.865 -14.258 55.987 1.00 51.91 154 LYS A CA 1
ATOM 1256 C C . LYS A 1 154 ? -16.374 -13.890 54.591 1.00 51.91 154 LYS A C 1
ATOM 1258 O O . LYS A 1 154 ? -16.522 -14.756 53.733 1.00 51.91 154 LYS A O 1
ATOM 1263 N N . ARG A 1 155 ? -16.684 -12.608 54.379 1.00 51.81 155 ARG A N 1
ATOM 1264 C CA . ARG A 1 155 ? -16.987 -12.062 53.053 1.00 51.81 155 ARG A CA 1
ATOM 1265 C C . ARG A 1 155 ? -15.776 -12.314 52.146 1.00 51.81 155 ARG A C 1
ATOM 1267 O O . ARG A 1 155 ? -14.672 -11.925 52.533 1.00 51.81 155 ARG A O 1
ATOM 1274 N N . PRO A 1 156 ? -15.949 -12.934 50.966 1.00 61.78 156 PRO A N 1
ATOM 1275 C CA . PRO A 1 156 ? -14.875 -13.002 49.990 1.00 61.78 156 PRO A CA 1
ATOM 1276 C C . PRO A 1 156 ? -14.467 -11.574 49.597 1.00 61.78 156 PRO A C 1
ATOM 1278 O O . PRO A 1 156 ? -15.326 -10.683 49.551 1.00 61.78 156 PRO A O 1
ATOM 1281 N N . PRO A 1 157 ? -13.169 -11.321 49.351 1.00 56.94 157 PRO A N 1
ATOM 1282 C CA . PRO A 1 157 ? -12.712 -10.012 48.922 1.00 56.94 157 PRO A CA 1
ATOM 1283 C C . PRO A 1 157 ? -13.450 -9.644 47.636 1.00 56.94 157 PRO A C 1
ATOM 1285 O O . PRO A 1 157 ? -13.377 -10.355 46.638 1.00 56.94 157 PRO A O 1
ATOM 1288 N N . SER A 1 158 ? -14.189 -8.537 47.693 1.00 54.22 158 SER A N 1
ATOM 1289 C CA . SER A 1 158 ? -14.837 -7.898 46.553 1.00 54.22 158 SER A CA 1
ATOM 1290 C C . SER A 1 158 ? -13.771 -7.548 45.515 1.00 54.22 158 SER A C 1
ATOM 1292 O O . SER A 1 158 ? -13.188 -6.461 45.531 1.00 54.22 158 SER A O 1
ATOM 1294 N N . SER A 1 159 ? -13.507 -8.482 44.609 1.00 55.56 159 SER A N 1
ATOM 1295 C CA . SER A 1 159 ? -12.743 -8.278 43.391 1.00 55.56 159 SER A CA 1
ATOM 1296 C C . SER A 1 159 ? -13.563 -7.369 42.484 1.00 55.56 159 SER A C 1
ATOM 1298 O O . SER A 1 159 ? -14.391 -7.840 41.711 1.00 55.56 159 SER A O 1
ATOM 1300 N N . ASN A 1 160 ? -13.381 -6.059 42.630 1.00 55.28 160 ASN A N 1
ATOM 1301 C CA . ASN A 1 160 ? -13.999 -5.071 41.760 1.00 55.28 160 ASN A CA 1
ATOM 1302 C C . ASN A 1 160 ? -13.388 -5.217 40.343 1.00 55.28 160 ASN A C 1
ATOM 1304 O O . ASN A 1 160 ? -12.214 -4.865 40.174 1.00 55.28 160 ASN A O 1
ATOM 1308 N N . PRO A 1 161 ? -14.112 -5.761 39.341 1.00 55.44 161 PRO A N 1
ATOM 1309 C CA . PRO A 1 161 ? -13.532 -6.136 38.045 1.00 55.44 161 PRO A CA 1
ATOM 1310 C C . PRO A 1 161 ? -13.039 -4.929 37.233 1.00 55.44 161 PRO A C 1
ATOM 1312 O O . PRO A 1 161 ? -12.089 -5.044 36.467 1.00 55.44 161 PRO A O 1
ATOM 1315 N N . GLN A 1 162 ? -13.591 -3.737 37.483 1.00 54.41 162 GLN A N 1
ATOM 1316 C CA . GLN A 1 162 ? -13.325 -2.517 36.706 1.00 54.41 162 GLN A CA 1
ATOM 1317 C C . GLN A 1 162 ? -11.903 -1.943 36.825 1.00 54.41 162 GLN A C 1
ATOM 1319 O O . GLN A 1 162 ? -11.571 -0.987 36.122 1.00 54.41 162 GLN A O 1
ATOM 1324 N N . ARG A 1 163 ? -11.043 -2.462 37.713 1.00 53.59 163 ARG A N 1
ATOM 1325 C CA . ARG A 1 163 ? -9.667 -1.948 37.848 1.00 53.59 163 ARG A CA 1
ATOM 1326 C C . ARG A 1 163 ? -8.657 -2.589 36.892 1.00 53.59 163 ARG A C 1
ATOM 1328 O O . ARG A 1 163 ? -7.675 -1.920 36.588 1.00 53.59 163 ARG A O 1
ATOM 1335 N N . LYS A 1 164 ? -8.881 -3.815 36.399 1.00 53.81 164 LYS A N 1
ATOM 1336 C CA . LYS A 1 164 ? -7.926 -4.484 35.489 1.00 53.81 164 LYS A CA 1
ATOM 1337 C C . LYS A 1 164 ? -7.994 -3.939 34.058 1.00 53.81 164 LYS A C 1
ATOM 1339 O O . LYS A 1 164 ? -6.955 -3.720 33.442 1.00 53.81 164 LYS A O 1
ATOM 1344 N N . ASP A 1 165 ? -9.182 -3.575 33.589 1.00 57.69 165 ASP A N 1
ATOM 1345 C CA . ASP A 1 165 ? -9.389 -3.127 32.203 1.00 57.69 165 ASP A CA 1
ATOM 1346 C C . ASP A 1 165 ? -8.710 -1.775 31.899 1.00 57.69 165 ASP A C 1
ATOM 1348 O O . ASP A 1 165 ? -8.279 -1.501 30.777 1.00 57.69 165 ASP A O 1
ATOM 1352 N N . ARG A 1 166 ? -8.534 -0.929 32.924 1.00 57.62 166 ARG A N 1
ATOM 1353 C CA . ARG A 1 166 ? -7.952 0.415 32.774 1.00 57.62 166 ARG A CA 1
ATOM 1354 C C . ARG A 1 166 ? -6.437 0.405 32.537 1.00 57.62 166 ARG A C 1
ATOM 1356 O O . ARG A 1 166 ? -5.902 1.364 31.975 1.00 57.62 166 ARG A O 1
ATOM 1363 N N . GLU A 1 167 ? -5.722 -0.625 32.987 1.00 66.19 167 GLU A N 1
ATOM 1364 C CA . GLU A 1 167 ? -4.276 -0.746 32.742 1.00 66.19 167 GLU A CA 1
ATOM 1365 C C . GLU A 1 167 ? -3.980 -1.329 31.359 1.00 66.19 167 GLU A C 1
ATOM 1367 O O . GLU A 1 167 ? -3.056 -0.869 30.680 1.00 66.19 167 GLU A O 1
ATOM 1372 N N . GLU A 1 168 ? -4.816 -2.254 30.887 1.00 72.19 168 GLU A N 1
ATOM 1373 C CA . GLU A 1 168 ? -4.700 -2.809 29.539 1.00 72.19 168 GLU A CA 1
ATOM 1374 C C . GLU A 1 168 ? -4.940 -1.738 28.467 1.00 72.19 168 GLU A C 1
ATOM 1376 O O . GLU A 1 168 ? -4.167 -1.637 27.509 1.00 72.19 168 GLU A O 1
ATOM 1381 N N . GLU A 1 169 ? -5.927 -0.859 28.664 1.00 68.69 169 GLU A N 1
ATOM 1382 C CA . GLU A 1 169 ? -6.221 0.242 27.740 1.00 68.69 169 GLU A CA 1
ATOM 1383 C C . GLU A 1 169 ? -5.023 1.199 27.568 1.00 68.69 169 GLU A C 1
ATOM 1385 O O . GLU A 1 169 ? -4.661 1.573 26.446 1.00 68.69 169 GLU A O 1
ATOM 1390 N N . LYS A 1 170 ? -4.314 1.523 28.660 1.00 76.31 170 LYS A N 1
ATOM 1391 C CA . LYS A 1 170 ? -3.085 2.339 28.608 1.00 76.31 170 LYS A CA 1
ATOM 1392 C C . LYS A 1 170 ? -1.967 1.648 27.824 1.00 76.31 170 LYS A C 1
ATOM 1394 O O . LYS A 1 170 ? -1.220 2.311 27.098 1.00 76.31 170 LYS A O 1
ATOM 1399 N N . GLY A 1 171 ? -1.862 0.323 27.938 1.00 82.56 171 GLY A N 1
ATOM 1400 C CA . GLY A 1 171 ? -0.902 -0.483 27.185 1.00 82.56 171 GLY A CA 1
ATOM 1401 C C . GLY A 1 171 ? -1.139 -0.418 25.675 1.00 82.56 171 GLY A C 1
ATOM 1402 O O . GLY A 1 171 ? -0.194 -0.229 24.902 1.00 82.56 171 GLY A O 1
ATOM 1403 N N . TRP A 1 172 ? -2.399 -0.507 25.246 1.00 78.94 172 TRP A N 1
ATOM 1404 C CA . TRP A 1 172 ? -2.776 -0.410 23.834 1.00 78.94 172 TRP A CA 1
ATOM 1405 C C . TRP A 1 172 ? -2.524 0.977 23.247 1.00 78.94 172 TRP A C 1
ATOM 1407 O O . TRP A 1 172 ? -1.968 1.078 22.152 1.00 78.94 172 TRP A O 1
ATOM 1417 N N . VAL A 1 173 ? -2.845 2.045 23.983 1.00 80.81 173 VAL A N 1
ATOM 1418 C CA . VAL A 1 173 ? -2.573 3.424 23.541 1.00 80.81 173 VAL A CA 1
ATOM 1419 C C . VAL A 1 173 ? -1.071 3.651 23.343 1.00 80.81 173 VAL A C 1
ATOM 1421 O O . VAL A 1 173 ? -0.663 4.202 22.319 1.00 80.81 173 VAL A O 1
ATOM 1424 N N . LYS A 1 174 ? -0.227 3.164 24.264 1.00 86.56 174 LYS A N 1
ATOM 1425 C CA . LYS A 1 174 ? 1.236 3.266 24.140 1.00 86.56 174 LYS A CA 1
ATOM 1426 C C . LYS A 1 174 ? 1.765 2.487 22.932 1.00 86.56 174 LYS A C 1
ATOM 1428 O O . LYS A 1 174 ? 2.546 3.031 22.155 1.00 86.56 174 LYS A O 1
ATOM 1433 N N . LYS A 1 175 ? 1.307 1.245 22.732 1.00 79.56 175 LYS A N 1
ATOM 1434 C CA . LYS A 1 175 ? 1.674 0.427 21.560 1.00 79.56 175 LYS A CA 1
ATOM 1435 C C . LYS A 1 175 ? 1.248 1.083 20.247 1.00 79.56 175 LYS A C 1
ATOM 1437 O O . LYS A 1 175 ? 2.014 1.077 19.289 1.00 79.56 175 LYS A O 1
ATOM 1442 N N . MET A 1 176 ? 0.058 1.681 20.211 1.00 89.50 176 MET A N 1
ATOM 1443 C CA . MET A 1 176 ? -0.448 2.363 19.022 1.00 89.50 176 MET A CA 1
ATOM 1444 C C . MET A 1 176 ? 0.365 3.621 18.697 1.00 89.50 176 MET A C 1
ATOM 1446 O O . MET A 1 176 ? 0.657 3.869 17.530 1.00 89.50 176 MET A O 1
ATOM 1450 N N . LYS A 1 177 ? 0.790 4.378 19.715 1.00 88.00 177 LYS A N 1
ATOM 1451 C CA . LYS A 1 177 ? 1.666 5.541 19.526 1.00 88.00 177 LYS A CA 1
ATOM 1452 C C . LYS A 1 177 ? 3.020 5.134 18.932 1.00 88.00 177 LYS A C 1
ATOM 1454 O O . LYS A 1 177 ? 3.431 5.711 17.934 1.00 88.00 177 LYS A O 1
ATOM 1459 N N . ILE A 1 178 ? 3.633 4.071 19.464 1.00 88.44 178 ILE A N 1
ATOM 1460 C CA . ILE A 1 178 ? 4.885 3.501 18.930 1.00 88.44 178 ILE A CA 1
ATOM 1461 C C . ILE A 1 178 ? 4.707 3.041 17.478 1.00 88.44 178 ILE A C 1
ATOM 1463 O O . ILE A 1 178 ? 5.588 3.241 16.648 1.00 88.44 178 ILE A O 1
ATOM 1467 N N . TYR A 1 179 ? 3.576 2.414 17.152 1.00 85.12 179 TYR A N 1
ATOM 1468 C CA . TYR A 1 179 ? 3.302 1.973 15.786 1.00 85.12 179 TYR A CA 1
ATOM 1469 C C . TYR A 1 179 ? 3.191 3.150 14.809 1.00 85.12 179 TYR A C 1
ATOM 1471 O O . TYR A 1 179 ? 3.779 3.100 13.731 1.00 85.12 179 TYR A O 1
ATOM 1479 N N . GLN A 1 180 ? 2.464 4.207 15.180 1.00 79.62 180 GLN A N 1
ATOM 1480 C CA . GLN A 1 180 ? 2.340 5.399 14.339 1.00 79.62 180 GLN A CA 1
ATOM 1481 C C . GLN A 1 180 ? 3.687 6.093 14.127 1.00 79.62 180 GLN A C 1
ATOM 1483 O O . GLN A 1 180 ? 3.998 6.466 13.002 1.00 79.62 180 GLN A O 1
ATOM 1488 N N . GLU A 1 181 ? 4.501 6.194 15.176 1.00 89.75 181 GLU A N 1
ATOM 1489 C CA . GLU A 1 181 ? 5.847 6.766 15.105 1.00 89.75 181 GLU A CA 1
ATOM 1490 C C . GLU A 1 181 ? 6.768 5.945 14.192 1.00 89.75 181 GLU A C 1
ATOM 1492 O O . GLU A 1 181 ? 7.373 6.491 13.275 1.00 89.75 181 GLU A O 1
ATOM 1497 N N . LYS A 1 182 ? 6.790 4.613 14.342 1.00 86.06 182 LYS A N 1
ATOM 1498 C CA . LYS A 1 182 ? 7.548 3.726 13.440 1.00 86.06 182 LYS A CA 1
ATOM 1499 C C . LYS A 1 182 ? 7.080 3.819 11.990 1.00 86.06 182 LYS A C 1
ATOM 1501 O O . LYS A 1 182 ? 7.895 3.754 11.070 1.00 86.06 182 LYS A O 1
ATOM 1506 N N . LYS A 1 183 ? 5.768 3.947 11.774 1.00 85.31 183 LYS A N 1
ATOM 1507 C CA . LYS A 1 183 ? 5.200 4.125 10.435 1.00 85.31 183 LYS A CA 1
ATOM 1508 C C . LYS A 1 183 ? 5.685 5.435 9.811 1.00 85.31 183 LYS A C 1
ATOM 1510 O O . LYS A 1 183 ? 6.077 5.411 8.649 1.00 85.31 183 LYS A O 1
ATOM 1515 N N . LEU A 1 184 ? 5.697 6.527 10.578 1.00 87.94 184 LEU A N 1
ATOM 1516 C CA . LEU A 1 184 ? 6.176 7.829 10.115 1.00 87.94 184 LEU A CA 1
ATOM 1517 C C . LEU A 1 184 ? 7.674 7.786 9.782 1.00 87.94 184 LEU A C 1
ATOM 1519 O O . LEU A 1 184 ? 8.046 8.112 8.662 1.00 87.94 184 LEU A O 1
ATOM 1523 N N . GLN A 1 185 ? 8.501 7.235 10.674 1.00 89.31 185 GLN A N 1
ATOM 1524 C CA . GLN A 1 185 ? 9.941 7.061 10.429 1.00 89.31 185 GLN A CA 1
ATOM 1525 C C . GLN A 1 185 ? 10.236 6.229 9.175 1.00 89.31 185 GLN A C 1
ATOM 1527 O O . GLN A 1 185 ? 11.180 6.497 8.438 1.00 89.31 185 GLN A O 1
ATOM 1532 N N . THR A 1 186 ? 9.430 5.197 8.913 1.00 86.81 186 THR A N 1
ATOM 1533 C CA . THR A 1 186 ? 9.597 4.373 7.707 1.00 86.81 186 THR A CA 1
ATOM 1534 C C . THR A 1 186 ? 9.283 5.176 6.446 1.00 86.81 186 THR A C 1
ATOM 1536 O O . THR A 1 186 ? 9.975 5.024 5.444 1.00 86.81 186 THR A O 1
ATOM 1539 N N . GLN A 1 187 ? 8.262 6.037 6.488 1.00 81.69 187 GLN A N 1
ATOM 1540 C CA . GLN A 1 187 ? 7.931 6.911 5.363 1.00 81.69 187 GLN A CA 1
ATOM 1541 C C . GLN A 1 187 ? 9.028 7.945 5.108 1.00 81.69 187 GLN A C 1
ATOM 1543 O O . GLN A 1 187 ? 9.435 8.093 3.960 1.00 81.69 187 GLN A O 1
ATOM 1548 N N . GLU A 1 188 ? 9.551 8.580 6.157 1.00 92.00 188 GLU A N 1
ATOM 1549 C CA . GLU A 1 188 ? 10.669 9.528 6.056 1.00 92.00 188 GLU A CA 1
ATOM 1550 C C . GLU A 1 188 ? 11.913 8.859 5.462 1.00 92.00 188 GLU A C 1
ATOM 1552 O O . GLU A 1 188 ? 12.535 9.399 4.552 1.00 92.00 188 GLU A O 1
ATOM 1557 N N . ARG A 1 189 ? 12.233 7.630 5.894 1.00 86.00 189 ARG A N 1
ATOM 1558 C CA . ARG A 1 189 ? 13.364 6.874 5.339 1.00 86.00 189 ARG A CA 1
ATOM 1559 C C . ARG A 1 189 ? 13.194 6.586 3.847 1.00 86.00 189 ARG A C 1
ATOM 1561 O O . ARG A 1 189 ? 14.150 6.727 3.096 1.00 86.00 189 ARG A O 1
ATOM 1568 N N . ILE A 1 190 ? 11.991 6.193 3.423 1.00 86.56 190 ILE A N 1
ATOM 1569 C CA . ILE A 1 190 ? 11.689 5.942 2.006 1.00 86.56 190 ILE A CA 1
ATOM 1570 C C . ILE A 1 190 ? 11.795 7.235 1.192 1.00 86.56 190 ILE A C 1
ATOM 1572 O O . ILE A 1 190 ? 12.272 7.202 0.063 1.00 86.56 190 ILE A O 1
ATOM 1576 N N . GLN A 1 191 ? 11.339 8.366 1.734 1.00 85.00 191 GLN A N 1
ATOM 1577 C CA . GLN A 1 191 ? 11.456 9.659 1.056 1.00 85.00 191 GLN A CA 1
ATOM 1578 C C . GLN A 1 191 ? 12.918 10.065 0.881 1.00 85.00 191 GLN A C 1
ATOM 1580 O O . GLN A 1 191 ? 13.322 10.372 -0.233 1.00 85.00 191 GLN A O 1
ATOM 1585 N N . HIS A 1 192 ? 13.712 9.962 1.944 1.00 93.19 192 HIS A N 1
ATOM 1586 C CA . HIS A 1 192 ? 15.141 10.245 1.891 1.00 93.19 192 HIS A CA 1
ATOM 1587 C C . HIS A 1 192 ? 15.880 9.326 0.904 1.00 93.19 192 HIS A C 1
ATOM 1589 O O . HIS A 1 192 ? 16.746 9.773 0.167 1.00 93.19 192 HIS A O 1
ATOM 1595 N N . GLU A 1 193 ? 15.548 8.032 0.856 1.00 90.12 193 GLU A N 1
ATOM 1596 C CA . GLU A 1 193 ? 16.153 7.094 -0.101 1.00 90.12 193 GLU A CA 1
ATOM 1597 C C . GLU A 1 193 ? 15.811 7.438 -1.558 1.00 90.12 193 GLU A C 1
ATOM 1599 O O . GLU A 1 193 ? 16.669 7.321 -2.430 1.00 90.12 193 GLU A O 1
ATOM 1604 N N . LYS A 1 194 ? 14.586 7.912 -1.821 1.00 88.69 194 LYS A N 1
ATOM 1605 C CA . LYS A 1 194 ? 14.194 8.403 -3.149 1.00 88.69 194 LYS A CA 1
ATOM 1606 C C . LYS A 1 194 ? 14.973 9.647 -3.559 1.00 88.69 194 LYS A C 1
ATOM 1608 O O . LYS A 1 194 ? 15.488 9.670 -4.666 1.00 88.69 194 LYS A O 1
ATOM 1613 N N . GLU A 1 195 ? 15.085 10.628 -2.668 1.00 93.81 195 GLU A N 1
ATOM 1614 C CA . GLU A 1 195 ? 15.866 11.850 -2.904 1.00 93.81 195 GLU A CA 1
ATOM 1615 C C . GLU A 1 195 ? 17.336 11.517 -3.205 1.00 93.81 195 GLU A C 1
ATOM 1617 O O . GLU A 1 195 ? 17.938 12.048 -4.130 1.00 93.81 195 GLU A O 1
ATOM 1622 N N . LEU A 1 196 ? 17.902 10.541 -2.491 1.00 91.69 196 LEU A N 1
ATOM 1623 C CA . LEU A 1 196 ? 19.274 10.086 -2.721 1.00 91.69 196 LEU A CA 1
ATOM 1624 C C . LEU A 1 196 ? 19.452 9.365 -4.068 1.00 91.69 196 LEU A C 1
ATOM 1626 O O . LEU A 1 196 ? 20.528 9.428 -4.660 1.00 91.69 196 LEU A O 1
ATOM 1630 N N . ALA A 1 197 ? 18.423 8.658 -4.540 1.00 83.94 197 ALA A N 1
ATOM 1631 C CA . ALA A 1 197 ? 18.422 8.031 -5.859 1.00 83.94 197 ALA A CA 1
ATOM 1632 C C . ALA A 1 197 ? 18.273 9.065 -6.986 1.00 83.94 197 ALA A C 1
ATOM 1634 O O . ALA A 1 197 ? 18.919 8.921 -8.018 1.00 83.94 197 ALA A O 1
ATOM 1635 N N . GLU A 1 198 ? 17.472 10.109 -6.772 1.00 89.00 198 GLU A N 1
ATOM 1636 C CA . GLU A 1 198 ? 17.304 11.228 -7.705 1.00 89.00 198 GLU A CA 1
ATOM 1637 C C . GLU A 1 198 ? 18.619 11.997 -7.872 1.00 89.00 198 GLU A C 1
ATOM 1639 O O . GLU A 1 198 ? 19.131 12.086 -8.985 1.00 89.00 198 GLU A O 1
ATOM 1644 N N . ASN A 1 199 ? 19.261 12.374 -6.761 1.00 89.50 199 ASN A N 1
ATOM 1645 C CA . ASN A 1 199 ? 20.577 13.021 -6.785 1.00 89.50 199 ASN A CA 1
ATOM 1646 C C . ASN A 1 199 ? 21.647 12.152 -7.472 1.00 89.50 199 ASN A C 1
ATOM 1648 O O . ASN A 1 199 ? 22.517 12.667 -8.169 1.00 89.50 199 ASN A O 1
ATOM 1652 N N . ARG A 1 200 ? 21.588 10.822 -7.306 1.00 89.50 200 ARG A N 1
ATOM 1653 C CA . ARG A 1 200 ? 22.508 9.901 -7.994 1.00 89.50 200 ARG A CA 1
ATOM 1654 C C . ARG A 1 200 ? 22.302 9.914 -9.508 1.00 89.50 200 ARG A C 1
ATOM 1656 O O . ARG A 1 200 ? 23.289 9.902 -10.236 1.00 89.50 200 ARG A O 1
ATOM 1663 N N . MET A 1 201 ? 21.054 9.918 -9.981 1.00 84.88 201 MET A N 1
ATOM 1664 C CA . MET A 1 201 ? 20.792 9.992 -11.421 1.00 84.88 201 MET A CA 1
ATOM 1665 C C . MET A 1 201 ? 21.262 11.325 -12.000 1.00 84.88 201 MET A C 1
ATOM 1667 O O . MET A 1 201 ? 21.886 11.330 -13.055 1.00 84.88 201 MET A O 1
ATOM 1671 N N . GLU A 1 202 ? 21.049 12.434 -11.287 1.00 90.00 202 GLU A N 1
ATOM 1672 C CA . GLU A 1 202 ? 21.549 13.747 -11.708 1.00 90.00 202 GLU A CA 1
ATOM 1673 C C . GLU A 1 202 ? 23.084 13.772 -11.820 1.00 90.00 202 GLU A C 1
ATOM 1675 O O . GLU A 1 202 ? 23.625 14.307 -12.788 1.00 90.00 202 GLU A O 1
ATOM 1680 N N . GLU A 1 203 ? 23.807 13.152 -10.878 1.00 91.56 203 GLU A N 1
ATOM 1681 C CA . GLU A 1 203 ? 25.270 13.024 -10.954 1.00 91.56 203 GLU A CA 1
ATOM 1682 C C . GLU A 1 203 ? 25.733 12.162 -12.141 1.00 91.56 203 GLU A C 1
ATOM 1684 O O . GLU A 1 203 ? 26.723 12.496 -12.805 1.00 91.56 203 GLU A O 1
ATOM 1689 N N . GLU A 1 204 ? 25.034 11.060 -12.431 1.00 93.94 204 GLU A N 1
ATOM 1690 C CA . GLU A 1 204 ? 25.324 10.195 -13.580 1.00 93.94 204 GLU A CA 1
ATOM 1691 C C . GLU A 1 204 ? 25.077 10.925 -14.910 1.00 93.94 204 GLU A C 1
ATOM 1693 O O . GLU A 1 204 ? 25.943 10.892 -15.791 1.00 93.94 204 GLU A O 1
ATOM 1698 N N . GLU A 1 205 ? 23.970 11.666 -15.029 1.00 94.12 205 GLU A N 1
ATOM 1699 C CA . GLU A 1 205 ? 23.672 12.513 -16.190 1.00 94.12 205 GLU A CA 1
ATOM 1700 C C . GLU A 1 205 ? 24.736 13.606 -16.386 1.00 94.12 205 GLU A C 1
ATOM 1702 O O . GLU A 1 205 ? 25.222 13.817 -17.504 1.00 94.12 205 GLU A O 1
ATOM 1707 N N . LEU A 1 206 ? 25.176 14.260 -15.302 1.00 91.31 206 LEU A N 1
ATOM 1708 C CA . LEU A 1 206 ? 26.256 15.251 -15.356 1.00 91.31 206 LEU A CA 1
ATOM 1709 C C . LEU A 1 206 ? 27.578 14.621 -15.820 1.00 91.31 206 LEU A C 1
ATOM 1711 O O . LEU A 1 206 ? 28.326 15.217 -16.602 1.00 91.31 206 LEU A O 1
ATOM 1715 N N . SER A 1 207 ? 27.869 13.405 -15.349 1.00 92.06 207 SER A N 1
ATOM 1716 C CA . SER A 1 207 ? 29.057 12.642 -15.738 1.00 92.06 207 SER A CA 1
ATOM 1717 C C . SER A 1 207 ? 29.044 12.299 -17.226 1.00 92.06 207 SER A C 1
ATOM 1719 O O . SER A 1 207 ? 30.050 12.498 -17.916 1.00 92.06 207 SER A O 1
ATOM 1721 N N . GLU A 1 208 ? 27.915 11.819 -17.751 1.00 94.88 208 GLU A N 1
ATOM 1722 C CA . GLU A 1 208 ? 27.763 11.547 -19.182 1.00 94.88 208 GLU A CA 1
ATOM 1723 C C . GLU A 1 208 ? 27.904 12.813 -20.029 1.00 94.88 208 GLU A C 1
ATOM 1725 O O . GLU A 1 208 ? 28.612 12.803 -21.043 1.00 94.88 208 GLU A O 1
ATOM 1730 N N . TYR A 1 209 ? 27.312 13.923 -19.588 1.00 93.38 209 TYR A N 1
ATOM 1731 C CA . TYR A 1 209 ? 27.459 15.214 -20.252 1.00 93.38 209 TYR A CA 1
ATOM 1732 C C . TYR A 1 209 ? 28.929 15.656 -20.329 1.00 93.38 209 TYR A C 1
ATOM 1734 O O . TYR A 1 209 ? 29.417 16.018 -21.405 1.00 93.38 209 TYR A O 1
ATOM 1742 N N . LEU A 1 210 ? 29.674 15.568 -19.221 1.00 92.69 210 LEU A N 1
ATOM 1743 C CA . LEU A 1 210 ? 31.100 15.907 -19.188 1.00 92.69 210 LEU A CA 1
ATOM 1744 C C . LEU A 1 210 ? 31.938 14.989 -20.090 1.00 92.69 210 LEU A C 1
ATOM 1746 O O . LEU A 1 210 ? 32.831 15.474 -20.790 1.00 92.69 210 LEU A O 1
ATOM 1750 N N . LYS A 1 211 ? 31.636 13.684 -20.133 1.00 96.31 211 LYS A N 1
ATOM 1751 C CA . LYS A 1 211 ? 32.279 12.740 -21.066 1.00 96.31 211 LYS A CA 1
ATOM 1752 C C . LYS A 1 211 ? 32.031 13.140 -22.521 1.00 96.31 211 LYS A C 1
ATOM 1754 O O . LYS A 1 211 ? 32.974 13.165 -23.312 1.00 96.31 211 LYS A O 1
ATOM 1759 N N . ARG A 1 212 ? 30.792 13.506 -22.872 1.00 96.12 212 ARG A N 1
ATOM 1760 C CA . ARG A 1 212 ? 30.430 13.969 -24.222 1.00 96.12 212 ARG A CA 1
ATOM 1761 C C . ARG A 1 212 ? 31.161 15.258 -24.600 1.00 96.12 212 ARG A C 1
ATOM 1763 O O . ARG A 1 212 ? 31.685 15.351 -25.706 1.00 96.12 212 ARG A O 1
ATOM 1770 N N . MET A 1 213 ? 31.239 16.220 -23.681 1.00 94.25 213 MET A N 1
ATOM 1771 C CA . MET A 1 213 ? 31.973 17.474 -23.888 1.00 94.25 213 MET A CA 1
ATOM 1772 C C . MET A 1 213 ? 33.472 17.249 -24.088 1.00 94.25 213 MET A C 1
ATOM 1774 O O . MET A 1 213 ? 34.078 17.876 -24.954 1.00 94.25 213 MET A O 1
ATOM 1778 N N . LYS A 1 214 ? 34.075 16.334 -23.320 1.00 93.88 214 LYS A N 1
ATOM 1779 C CA . LYS A 1 214 ? 35.488 15.982 -23.482 1.00 93.88 214 LYS A CA 1
ATOM 1780 C C . LYS A 1 214 ? 35.760 15.368 -24.857 1.00 93.88 214 LYS A C 1
ATOM 1782 O O . LYS A 1 214 ? 36.696 15.797 -25.521 1.00 93.88 214 LYS A O 1
ATOM 1787 N N . LYS A 1 215 ? 34.898 14.450 -25.306 1.00 95.56 215 LYS A N 1
ATOM 1788 C CA . LYS A 1 215 ? 34.994 13.832 -26.634 1.00 95.56 215 LYS A CA 1
ATOM 1789 C C . LYS A 1 215 ? 34.924 14.864 -27.765 1.00 95.56 215 LYS A C 1
ATOM 1791 O O . LYS A 1 215 ? 35.781 14.870 -28.634 1.00 95.56 215 LYS A O 1
ATOM 1796 N N . LEU A 1 216 ? 33.969 15.796 -27.704 1.00 94.44 216 LEU A N 1
ATOM 1797 C CA . LEU A 1 216 ? 33.858 16.871 -28.701 1.00 94.44 216 LEU A CA 1
ATOM 1798 C C . LEU A 1 216 ? 35.112 17.753 -28.770 1.00 94.44 216 LEU A C 1
ATOM 1800 O O . LEU A 1 216 ? 35.470 18.237 -29.839 1.00 94.44 216 LEU A O 1
ATOM 1804 N N . LYS A 1 217 ? 35.780 17.980 -27.635 1.00 92.31 217 LYS A N 1
ATOM 1805 C CA . LYS A 1 217 ? 37.019 18.761 -27.592 1.00 92.31 217 LYS A CA 1
ATOM 1806 C C . LYS A 1 217 ? 38.196 18.014 -28.224 1.00 92.31 217 LYS A C 1
ATOM 1808 O O . LYS A 1 217 ? 39.028 18.657 -28.852 1.00 92.31 217 LYS A O 1
ATOM 1813 N N . GLU A 1 218 ? 38.269 16.697 -28.049 1.00 93.38 218 GLU A N 1
ATOM 1814 C CA . GLU A 1 218 ? 39.273 15.849 -28.705 1.00 93.38 218 GLU A CA 1
ATOM 1815 C C . GLU A 1 218 ? 39.060 15.837 -30.226 1.00 93.38 218 GLU A C 1
ATOM 1817 O O . GLU A 1 218 ? 40.010 16.065 -30.968 1.00 93.38 218 GLU A O 1
ATOM 1822 N N . ASP A 1 219 ? 37.809 15.713 -30.683 1.00 92.62 219 ASP A N 1
ATOM 1823 C CA . ASP A 1 219 ? 37.469 15.738 -32.1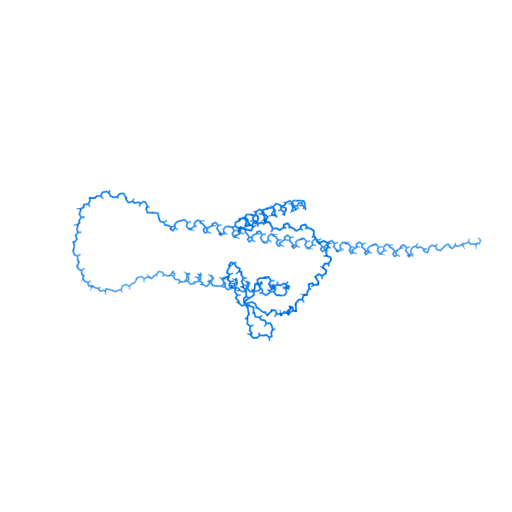13 1.00 92.62 219 ASP A CA 1
ATOM 1824 C C . ASP A 1 219 ? 37.800 17.095 -32.772 1.00 92.62 219 ASP A C 1
ATOM 1826 O O . ASP A 1 219 ? 38.259 17.140 -33.910 1.00 92.62 219 ASP A O 1
ATOM 1830 N N . LEU A 1 220 ? 37.608 18.213 -32.058 1.00 89.50 220 LEU A N 1
ATOM 1831 C CA . LEU A 1 220 ? 37.950 19.560 -32.545 1.00 89.50 220 LEU A CA 1
ATOM 1832 C C . LEU A 1 220 ? 39.443 19.904 -32.418 1.00 89.50 220 LEU A C 1
ATOM 1834 O O . LEU A 1 220 ? 39.914 20.817 -33.089 1.00 89.50 220 LEU A O 1
ATOM 1838 N N . GLY A 1 221 ? 40.173 19.215 -31.538 1.00 71.44 221 GLY A N 1
ATOM 1839 C CA . GLY A 1 221 ? 41.601 19.428 -31.290 1.00 71.44 221 GLY A CA 1
ATOM 1840 C C . GLY A 1 221 ? 42.527 18.571 -32.154 1.00 71.44 221 GLY A C 1
ATOM 1841 O O . GLY A 1 221 ? 43.734 18.656 -31.978 1.00 71.44 221 GLY A O 1
ATOM 1842 N N . SER A 1 222 ? 41.984 17.745 -33.054 1.00 59.09 222 SER A N 1
ATOM 1843 C CA . SER A 1 222 ? 42.755 16.838 -33.919 1.00 59.09 222 SER A CA 1
ATOM 1844 C C . SER A 1 222 ? 43.028 17.392 -35.329 1.00 59.09 222 SER A C 1
ATOM 1846 O O . SER A 1 222 ? 43.503 16.646 -36.183 1.00 59.09 222 SER A O 1
ATOM 1848 N N . SER A 1 223 ? 42.757 18.676 -35.580 1.00 59.75 223 SER A N 1
ATOM 1849 C CA . SER A 1 223 ? 43.193 19.389 -36.792 1.00 59.75 223 SER A CA 1
ATOM 1850 C C . SER A 1 223 ? 44.452 20.212 -36.506 1.00 59.75 223 SER A C 1
ATOM 1852 O O . SER A 1 223 ? 44.459 21.427 -36.682 1.00 59.75 223 SER A O 1
ATOM 1854 N N . ASP A 1 224 ? 45.514 19.552 -36.046 1.00 59.38 224 ASP A N 1
ATOM 1855 C CA . ASP A 1 224 ? 46.872 20.022 -36.327 1.00 59.38 224 ASP A CA 1
ATOM 1856 C C . ASP A 1 224 ? 47.228 19.462 -37.708 1.00 59.38 224 ASP A C 1
ATOM 1858 O O . ASP A 1 224 ? 47.916 18.452 -37.840 1.00 59.38 224 ASP A O 1
ATOM 1862 N N . ASP A 1 225 ? 46.645 20.076 -38.742 1.00 61.78 225 ASP A N 1
ATOM 1863 C CA . ASP A 1 225 ? 47.125 19.909 -40.105 1.00 61.78 225 ASP A CA 1
ATOM 1864 C C . ASP A 1 225 ? 48.587 20.368 -40.115 1.00 61.78 225 ASP A C 1
ATOM 1866 O O . ASP A 1 225 ? 48.892 21.536 -39.848 1.00 61.78 225 ASP A O 1
ATOM 1870 N N . GLU A 1 226 ? 49.484 19.418 -40.379 1.00 63.00 226 GLU A N 1
ATOM 1871 C CA . GLU A 1 226 ? 50.861 19.655 -40.792 1.00 63.00 226 GLU A CA 1
ATOM 1872 C C . GLU A 1 226 ? 50.835 20.658 -41.952 1.00 63.00 226 GLU A C 1
ATOM 1874 O O . GLU A 1 226 ? 50.604 20.317 -43.111 1.00 63.00 226 GLU A O 1
ATOM 1879 N N . ILE A 1 227 ? 51.027 21.940 -41.637 1.00 64.62 227 ILE A N 1
ATOM 1880 C CA . ILE A 1 227 ? 51.439 22.923 -42.630 1.00 64.62 227 ILE A CA 1
ATOM 1881 C C . ILE A 1 227 ? 52.892 22.575 -42.939 1.00 64.62 227 ILE A C 1
ATOM 1883 O O . ILE A 1 227 ? 53.813 23.046 -42.263 1.00 64.62 227 ILE A O 1
ATOM 1887 N N . ASP A 1 228 ? 53.068 21.713 -43.938 1.00 65.50 228 ASP A N 1
ATOM 1888 C CA . ASP A 1 228 ? 54.330 21.506 -44.635 1.00 65.50 228 ASP A CA 1
ATOM 1889 C C . ASP A 1 228 ? 54.791 22.865 -45.178 1.00 65.50 228 ASP A C 1
ATOM 1891 O O . ASP A 1 228 ? 54.337 23.349 -46.216 1.00 65.50 228 ASP A O 1
ATOM 1895 N N . ASN A 1 229 ? 55.658 23.534 -44.416 1.00 66.88 229 ASN A N 1
ATOM 1896 C CA . ASN A 1 229 ? 56.431 24.662 -44.914 1.00 66.88 229 ASN A CA 1
ATOM 1897 C C . ASN A 1 229 ? 57.599 24.092 -45.722 1.00 66.88 229 ASN A C 1
ATOM 1899 O O . ASN A 1 229 ? 58.698 23.927 -45.194 1.00 66.88 229 ASN A O 1
ATOM 1903 N N . ASP A 1 230 ? 57.332 23.783 -46.987 1.00 70.88 230 ASP A N 1
ATOM 1904 C CA . ASP A 1 230 ? 58.362 23.674 -48.015 1.00 70.88 230 ASP A CA 1
ATOM 1905 C C . ASP A 1 230 ? 58.625 25.078 -48.589 1.00 70.88 230 ASP A C 1
ATOM 1907 O O . ASP A 1 230 ? 57.824 25.586 -49.376 1.00 70.88 230 ASP A O 1
ATOM 1911 N N . ASP A 1 231 ? 59.734 25.699 -48.173 1.00 68.19 231 ASP A N 1
ATOM 1912 C CA . ASP A 1 231 ? 60.466 26.734 -48.932 1.00 68.19 231 ASP A CA 1
ATOM 1913 C C . ASP A 1 231 ? 61.947 26.796 -48.500 1.00 68.19 231 ASP A C 1
ATOM 1915 O O . ASP A 1 231 ? 62.224 26.936 -47.282 1.00 68.19 231 ASP A O 1
#

Sequence (231 aa):
MSLMESQIMNQQFEEKFESRRRKLKAKLGLDEDVVDTDDCESECDAEIEIDNKEYFSVEAVWDTRKVNGQKQYEVKWKGFPETSWEPLDSFVSKSSRLAIVQFYERMWKKKQAAKLENKKVIKMEVEPPSISSKKDHQSRANSNKKFSSSLGGKRPPSSNPQRKDREEEKGWVKKMKIYQEKKLQTQERIQHEKELAENRMEEEELSEYLKRMKKLKEDLGSSDDEIDNDD